Protein AF-A0A0D7A9U9-F1 (afdb_monomer)

Secondary structure (DSSP, 8-state):
-HHHHHHHHHHHHHHHHHHHHHHHHT-----TT-TT-HHHHHHHHHHHHHHHHHHHHHHHHHHHHHHHHHHHHHHHTT-SSPPPTT-HHHHHHHHHHHHHHHHHHHHHHHHHHHHHHHHHHHHHSTT--HHHHHHHHHHHHHHHHHHHHHHHHHHHHHHHSSSPPPPPPHHHHHH--SGGG-GGGGGSSS-GGGSGGGSHHHHHHHTT-

Structure (mmCIF, N/CA/C/O backbone):
data_AF-A0A0D7A9U9-F1
#
_entry.id   AF-A0A0D7A9U9-F1
#
loop_
_atom_site.group_PDB
_atom_site.id
_atom_site.type_symbol
_atom_site.label_atom_id
_atom_site.label_alt_id
_atom_site.label_comp_id
_atom_site.label_asym_id
_atom_site.label_entity_id
_atom_site.label_seq_id
_atom_site.pdbx_PDB_ins_code
_atom_site.Cartn_x
_atom_site.Cartn_y
_atom_site.Cartn_z
_atom_site.occupancy
_atom_site.B_iso_or_equiv
_atom_site.auth_seq_id
_atom_site.auth_comp_id
_atom_site.auth_asym_id
_atom_site.auth_atom_id
_atom_site.pdbx_PDB_model_num
ATOM 1 N N . MET A 1 1 ? -1.987 -11.771 -9.293 1.00 60.28 1 MET A N 1
ATOM 2 C CA . MET A 1 1 ? -1.721 -10.509 -8.564 1.00 60.28 1 MET A CA 1
ATOM 3 C C . MET A 1 1 ? -0.274 -10.100 -8.675 1.00 60.28 1 MET A C 1
ATOM 5 O O . MET A 1 1 ? -0.036 -9.037 -9.222 1.00 60.28 1 MET A O 1
ATOM 9 N N . ALA A 1 2 ? 0.661 -10.970 -8.283 1.00 79.44 2 ALA A N 1
ATOM 10 C CA . ALA A 1 2 ? 2.090 -10.691 -8.406 1.00 79.44 2 ALA A CA 1
ATOM 11 C C . ALA A 1 2 ? 2.529 -10.332 -9.841 1.00 79.44 2 ALA A C 1
ATOM 13 O O . ALA A 1 2 ? 3.372 -9.468 -10.002 1.00 79.44 2 ALA A O 1
ATOM 14 N N . TYR A 1 3 ? 1.933 -10.924 -10.888 1.00 87.75 3 TYR A N 1
ATOM 15 C CA . TYR A 1 3 ? 2.354 -10.671 -12.278 1.00 87.75 3 TYR A CA 1
ATOM 16 C C . TYR A 1 3 ? 2.207 -9.219 -12.727 1.00 87.75 3 TYR A C 1
ATOM 18 O O . TYR A 1 3 ? 3.185 -8.609 -13.136 1.00 87.75 3 TYR A O 1
ATOM 26 N N . VAL A 1 4 ? 1.023 -8.624 -12.580 1.00 88.62 4 VAL A N 1
ATOM 27 C CA . VAL A 1 4 ? 0.805 -7.221 -12.968 1.00 88.62 4 VAL A CA 1
ATOM 28 C C . VAL A 1 4 ? 1.626 -6.255 -12.114 1.00 88.62 4 VAL A C 1
ATOM 30 O O . VAL A 1 4 ? 2.112 -5.256 -12.636 1.00 88.62 4 VAL A O 1
ATOM 33 N N . GLU A 1 5 ? 1.823 -6.561 -10.829 1.00 89.75 5 GLU A N 1
ATOM 34 C CA . GLU A 1 5 ? 2.708 -5.783 -9.952 1.00 89.75 5 GLU A CA 1
ATOM 35 C C . GLU A 1 5 ? 4.162 -5.852 -10.441 1.00 89.75 5 GLU A C 1
ATOM 37 O O . GLU A 1 5 ? 4.789 -4.811 -10.606 1.00 89.75 5 GLU A O 1
ATOM 42 N N . LEU A 1 6 ? 4.667 -7.041 -10.792 1.00 90.88 6 LEU A N 1
ATOM 43 C CA . LEU A 1 6 ? 6.007 -7.198 -11.365 1.00 90.88 6 LEU A CA 1
ATOM 44 C C . LEU A 1 6 ? 6.156 -6.498 -12.722 1.00 90.88 6 LEU A C 1
ATOM 46 O O . LEU A 1 6 ? 7.212 -5.937 -12.999 1.00 90.88 6 LEU A O 1
ATOM 50 N N . LEU A 1 7 ? 5.108 -6.463 -13.551 1.00 91.69 7 LEU A N 1
ATOM 51 C CA . LEU A 1 7 ? 5.116 -5.688 -14.797 1.00 91.69 7 LEU A CA 1
ATOM 52 C C . LEU A 1 7 ? 5.189 -4.175 -14.543 1.00 91.69 7 LEU A C 1
ATOM 54 O O . LEU A 1 7 ? 5.850 -3.462 -15.297 1.00 91.69 7 LEU A O 1
ATOM 58 N N . GLN A 1 8 ? 4.523 -3.667 -13.501 1.00 90.88 8 GLN A N 1
ATOM 59 C CA . GLN A 1 8 ? 4.646 -2.264 -13.091 1.00 90.88 8 GLN A CA 1
ATOM 60 C C . GLN A 1 8 ? 6.052 -1.967 -12.560 1.00 90.88 8 GLN A C 1
ATOM 62 O O . GLN A 1 8 ? 6.676 -1.000 -12.992 1.00 90.88 8 GLN A O 1
ATOM 67 N N . GLU A 1 9 ? 6.581 -2.835 -11.696 1.00 91.88 9 GLU A N 1
ATOM 68 C CA . GLU A 1 9 ? 7.934 -2.699 -11.155 1.00 91.88 9 GLU A CA 1
ATOM 69 C C . GLU A 1 9 ? 9.007 -2.760 -12.247 1.00 91.88 9 GLU A C 1
ATOM 71 O O . GLU A 1 9 ? 9.963 -1.984 -12.208 1.00 91.88 9 GLU A O 1
ATOM 76 N N . LEU A 1 10 ? 8.840 -3.633 -13.247 1.00 93.19 10 LEU A N 1
ATOM 77 C CA . LEU A 1 10 ? 9.739 -3.714 -14.395 1.00 93.19 10 LEU A CA 1
ATOM 78 C C . LEU A 1 10 ? 9.792 -2.376 -15.138 1.00 93.19 10 LEU A C 1
ATOM 80 O O . LEU A 1 10 ? 10.882 -1.876 -15.394 1.00 93.19 10 LEU A O 1
ATOM 84 N N . ARG A 1 11 ? 8.638 -1.746 -15.400 1.00 92.50 11 ARG A N 1
ATOM 85 C CA . ARG A 1 11 ? 8.576 -0.436 -16.073 1.00 92.50 11 ARG A CA 1
ATOM 86 C C . ARG A 1 11 ? 9.227 0.677 -15.259 1.00 92.50 11 ARG A C 1
ATOM 88 O O . ARG A 1 11 ? 9.942 1.503 -15.824 1.00 92.50 11 ARG A O 1
ATOM 95 N N . ASP A 1 12 ? 9.002 0.704 -13.948 1.00 93.38 12 ASP A N 1
ATOM 96 C CA . ASP A 1 12 ? 9.619 1.698 -13.064 1.00 93.38 12 ASP A CA 1
ATOM 97 C C . ASP A 1 12 ? 11.148 1.541 -13.039 1.00 93.38 12 ASP A C 1
ATOM 99 O O . ASP A 1 12 ? 11.899 2.525 -13.064 1.00 93.38 12 ASP A O 1
ATOM 103 N N . VAL A 1 13 ? 11.632 0.295 -13.029 1.00 94.56 13 VAL A N 1
ATOM 104 C CA . VAL A 1 13 ? 13.065 -0.006 -13.071 1.00 94.56 13 VAL A CA 1
ATOM 105 C C . VAL A 1 13 ? 13.665 0.258 -14.450 1.00 94.56 13 VAL A C 1
ATOM 107 O O . VAL A 1 13 ? 14.771 0.793 -14.515 1.00 94.56 13 VAL A O 1
ATOM 110 N N . ASP A 1 14 ? 12.938 0.001 -15.535 1.00 93.75 14 ASP A N 1
ATOM 111 C CA . ASP A 1 14 ? 13.333 0.388 -16.890 1.00 93.75 14 ASP A CA 1
ATOM 112 C C . ASP A 1 14 ? 13.476 1.905 -17.015 1.00 93.75 14 ASP A C 1
ATOM 114 O O . ASP A 1 14 ? 14.484 2.395 -17.529 1.00 93.75 14 ASP A O 1
ATOM 118 N N . ALA A 1 15 ? 12.519 2.671 -16.486 1.00 94.38 15 ALA A N 1
ATOM 119 C CA . ALA A 1 15 ? 12.598 4.127 -16.455 1.00 94.38 15 ALA A CA 1
ATOM 120 C C . ALA A 1 15 ? 13.816 4.612 -15.647 1.00 94.38 15 ALA A C 1
ATOM 122 O O . ALA A 1 15 ? 14.560 5.484 -16.105 1.00 94.38 15 ALA A O 1
ATOM 123 N N . SER A 1 16 ? 14.074 4.007 -14.481 1.00 92.44 16 SER A N 1
ATOM 124 C CA . SER A 1 16 ? 15.235 4.325 -13.638 1.00 92.44 16 SER A CA 1
ATOM 125 C C . SER A 1 16 ? 16.573 3.967 -14.303 1.00 92.44 16 SER A C 1
ATOM 127 O O . SER A 1 16 ? 17.540 4.737 -14.225 1.00 92.44 16 SER A O 1
ATOM 129 N N . TYR A 1 17 ? 16.635 2.826 -14.995 1.00 94.62 17 TYR A N 1
ATOM 130 C CA . TYR A 1 17 ? 17.793 2.411 -15.781 1.00 94.62 17 TYR A CA 1
ATOM 131 C C . TYR A 1 17 ? 18.040 3.373 -16.940 1.00 94.62 17 TYR A C 1
ATOM 133 O O . TYR A 1 17 ? 19.162 3.855 -17.093 1.00 94.62 17 TYR A O 1
ATOM 141 N N . ASN A 1 18 ? 17.000 3.710 -17.708 1.00 94.44 18 ASN A N 1
ATOM 142 C CA . ASN A 1 18 ? 17.086 4.657 -18.816 1.00 94.44 18 ASN A CA 1
ATOM 143 C C . ASN A 1 18 ? 17.580 6.020 -18.324 1.00 94.44 18 ASN A C 1
ATOM 145 O O . ASN A 1 18 ? 18.532 6.554 -18.883 1.00 94.44 18 ASN A O 1
ATOM 149 N N . GLN A 1 19 ? 17.043 6.530 -17.211 1.00 94.12 19 GLN A N 1
ATOM 150 C CA . GLN A 1 19 ? 17.509 7.773 -16.593 1.00 94.12 19 GLN A CA 1
ATOM 151 C C . GLN A 1 19 ? 18.987 7.705 -16.174 1.00 94.12 19 GLN A C 1
ATOM 153 O O . GLN A 1 19 ? 19.753 8.639 -16.427 1.00 94.12 19 GLN A O 1
ATOM 158 N N . SER A 1 20 ? 19.409 6.604 -15.548 1.00 92.56 20 SER A N 1
ATOM 159 C CA . SER A 1 20 ? 20.803 6.400 -15.127 1.00 92.56 20 SER A CA 1
ATOM 160 C C . SER A 1 20 ? 21.742 6.272 -16.334 1.00 92.56 20 SER A C 1
ATOM 162 O O . SER A 1 20 ? 22.846 6.814 -16.330 1.00 92.56 20 SER A O 1
ATOM 164 N N . SER A 1 21 ? 21.280 5.616 -17.401 1.00 92.94 21 SER A N 1
ATOM 165 C CA . SER A 1 21 ? 21.990 5.475 -18.672 1.00 92.94 21 SER A CA 1
ATOM 166 C C . SER A 1 21 ? 22.145 6.823 -19.379 1.00 92.94 21 SER A C 1
ATOM 168 O O . SER A 1 21 ? 23.258 7.188 -19.750 1.00 92.94 21 SER A O 1
ATOM 170 N N . THR A 1 22 ? 21.073 7.612 -19.485 1.00 92.88 22 THR A N 1
ATOM 171 C CA . THR A 1 22 ? 21.105 8.975 -20.033 1.00 92.88 22 THR A CA 1
ATOM 172 C C . THR A 1 22 ? 22.028 9.876 -19.219 1.00 92.88 22 THR A C 1
ATOM 174 O O . THR A 1 22 ? 22.823 10.615 -19.790 1.00 92.88 22 THR A O 1
ATOM 177 N N . THR A 1 23 ? 21.980 9.781 -17.887 1.00 91.25 23 THR A N 1
ATOM 178 C CA . THR A 1 23 ? 22.875 10.544 -17.007 1.00 91.25 23 THR A CA 1
ATOM 179 C C . THR A 1 23 ? 24.333 10.202 -17.288 1.00 91.25 23 THR A C 1
ATOM 181 O O . THR A 1 23 ? 25.145 11.109 -17.403 1.00 91.25 23 THR A O 1
ATOM 184 N N . PHE A 1 24 ? 24.664 8.917 -17.437 1.00 90.31 24 PHE A N 1
ATOM 185 C CA . PHE A 1 24 ? 26.019 8.479 -17.764 1.00 90.31 24 PHE A CA 1
ATOM 186 C C . PHE A 1 24 ? 26.479 8.969 -19.147 1.00 90.31 24 PHE A C 1
ATOM 188 O O . PHE A 1 24 ? 27.571 9.519 -19.254 1.00 90.31 24 PHE A O 1
ATOM 195 N N . ILE A 1 25 ? 25.640 8.827 -20.181 1.00 88.00 25 ILE A N 1
ATOM 196 C CA . ILE A 1 25 ? 25.943 9.261 -21.559 1.00 88.00 25 ILE A CA 1
ATOM 197 C C . ILE A 1 25 ? 26.154 10.781 -21.636 1.00 88.00 25 ILE A C 1
ATOM 199 O O . ILE A 1 25 ? 27.025 11.247 -22.364 1.00 88.00 25 ILE A O 1
ATOM 203 N N . ASN A 1 26 ? 25.402 11.553 -20.849 1.00 88.81 26 ASN A N 1
ATOM 204 C CA . ASN A 1 26 ? 25.475 13.014 -20.842 1.00 88.81 26 ASN A CA 1
ATOM 205 C C . ASN A 1 26 ? 26.618 13.577 -19.976 1.00 88.81 26 ASN A C 1
ATOM 207 O O . ASN A 1 26 ? 26.784 14.798 -19.917 1.00 88.81 26 ASN A O 1
ATOM 211 N N . ILE A 1 27 ? 27.408 12.742 -19.286 1.00 84.94 27 ILE A N 1
ATOM 212 C CA . ILE A 1 27 ? 28.622 13.217 -18.607 1.00 84.94 27 ILE A CA 1
ATOM 213 C C . ILE A 1 27 ? 29.696 13.451 -19.670 1.00 84.94 27 ILE A C 1
ATOM 215 O O . ILE A 1 27 ? 30.472 12.563 -20.013 1.00 84.94 27 ILE A O 1
ATOM 219 N N . VAL A 1 28 ? 29.733 14.678 -20.188 1.00 70.81 28 VAL A N 1
ATOM 220 C CA . VAL A 1 28 ? 30.779 15.132 -21.104 1.00 70.81 28 VAL A CA 1
ATOM 221 C C . VAL A 1 28 ? 32.064 15.391 -20.301 1.00 70.81 28 VAL A C 1
ATOM 223 O O . VAL A 1 28 ? 32.022 16.120 -19.301 1.00 70.81 28 VAL A O 1
ATOM 226 N N . PRO A 1 29 ? 33.211 14.808 -20.691 1.00 66.38 29 PRO A N 1
ATOM 227 C CA . PRO A 1 29 ? 34.504 15.183 -20.135 1.00 66.38 29 PRO A CA 1
ATOM 228 C C . PRO A 1 29 ? 34.781 16.661 -20.438 1.00 66.38 29 PRO A C 1
ATOM 230 O O . PRO A 1 29 ? 34.611 17.100 -21.569 1.00 66.38 2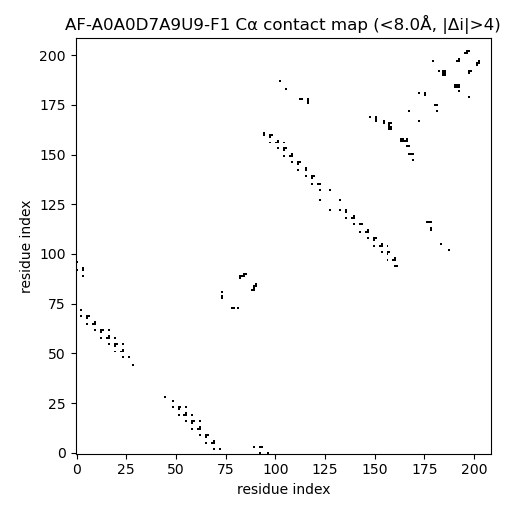9 PRO A O 1
ATOM 233 N N . VAL A 1 30 ? 35.179 17.422 -19.417 1.00 65.44 30 VAL A N 1
ATOM 234 C CA . VAL A 1 30 ? 35.472 18.866 -19.489 1.00 65.44 30 VAL A CA 1
ATOM 235 C C . VAL A 1 30 ? 36.290 19.250 -20.732 1.00 65.44 30 VAL A C 1
ATOM 237 O O . VAL A 1 30 ? 37.269 18.581 -21.060 1.00 65.44 30 VAL A O 1
ATOM 240 N N . GLU A 1 31 ? 35.916 20.368 -21.366 1.00 58.81 31 GLU A N 1
ATOM 241 C CA . GLU A 1 31 ? 36.669 21.011 -22.448 1.00 58.81 31 GLU A CA 1
ATOM 242 C C . GLU A 1 31 ? 38.126 21.279 -22.032 1.00 58.81 31 GLU A C 1
ATOM 244 O O . GLU A 1 31 ? 38.405 21.864 -20.980 1.00 58.81 31 GLU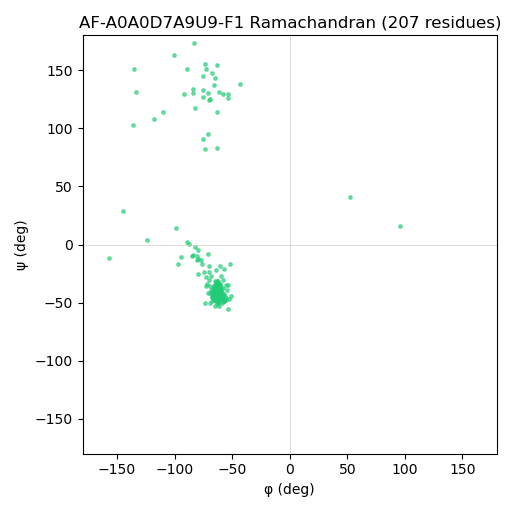 A O 1
ATOM 249 N N . PHE A 1 32 ? 39.068 20.852 -22.875 1.00 55.16 32 PHE A N 1
ATOM 250 C CA . PHE A 1 32 ? 40.504 21.103 -22.738 1.00 55.16 32 PHE A CA 1
ATOM 251 C C . PHE A 1 32 ? 40.794 22.616 -22.838 1.00 55.16 32 PHE A C 1
ATOM 253 O O . PHE A 1 32 ? 41.127 23.110 -23.909 1.00 55.16 32 PHE A O 1
ATOM 260 N N . GLY A 1 33 ? 40.644 23.378 -21.747 1.00 56.09 33 GLY A N 1
ATOM 261 C CA . GLY A 1 33 ? 40.838 24.835 -21.820 1.00 56.09 33 GLY A CA 1
ATOM 262 C C . GLY A 1 33 ? 41.177 25.603 -20.540 1.00 56.09 33 GLY A C 1
ATOM 263 O O . GLY A 1 33 ? 41.575 26.758 -20.651 1.00 56.09 33 GLY A O 1
ATOM 264 N N . SER A 1 34 ? 41.073 25.029 -19.333 1.00 56.22 34 SER A N 1
ATOM 265 C CA . SER A 1 34 ? 41.288 25.800 -18.089 1.00 56.22 34 SER A CA 1
ATOM 266 C C . SER A 1 34 ? 42.579 25.407 -17.364 1.00 56.22 34 SER A C 1
ATOM 268 O O . SER A 1 34 ? 42.730 24.286 -16.876 1.00 56.22 34 SER A O 1
ATOM 270 N N . THR A 1 35 ? 43.530 26.338 -17.303 1.00 58.12 35 THR A N 1
ATOM 271 C CA . THR A 1 35 ? 44.954 26.082 -17.037 1.00 58.12 35 THR A CA 1
ATOM 272 C C . THR A 1 35 ? 45.389 26.044 -15.568 1.00 58.12 35 THR A C 1
ATOM 274 O O . THR A 1 35 ? 46.554 25.752 -15.332 1.00 58.12 35 THR A O 1
ATOM 277 N N . ASN A 1 36 ? 44.518 26.232 -14.565 1.00 58.00 36 ASN A N 1
ATOM 278 C CA . ASN A 1 36 ? 44.985 26.382 -13.167 1.00 58.00 36 ASN A CA 1
ATOM 279 C C . ASN A 1 36 ? 44.398 25.410 -12.116 1.00 58.00 36 ASN A C 1
ATOM 281 O O . ASN A 1 36 ? 44.753 25.506 -10.944 1.00 58.00 36 ASN A O 1
ATOM 285 N N . SER A 1 37 ? 43.566 24.427 -12.493 1.00 60.44 37 SER A N 1
ATOM 286 C CA . SER A 1 37 ? 42.973 23.453 -11.541 1.00 60.44 37 SER A CA 1
ATOM 287 C C . SER A 1 37 ? 42.798 22.029 -12.098 1.00 60.44 37 SER A C 1
ATOM 289 O O . SER A 1 37 ? 41.908 21.288 -11.681 1.00 60.44 37 SER A O 1
ATOM 291 N N . GLY A 1 38 ? 43.649 21.616 -13.043 1.00 65.19 38 GLY A N 1
ATOM 292 C CA . GLY A 1 38 ? 43.449 20.392 -13.833 1.00 65.19 38 GLY A CA 1
ATOM 293 C C . GLY A 1 38 ? 43.394 19.079 -13.038 1.00 65.19 38 GLY A C 1
ATOM 294 O O . GLY A 1 38 ? 42.572 18.223 -13.348 1.00 65.19 38 GLY A O 1
ATOM 295 N N . ARG A 1 39 ? 44.207 18.909 -11.982 1.00 69.75 39 ARG A N 1
ATOM 296 C CA . ARG A 1 39 ? 44.297 17.626 -11.249 1.00 69.75 39 ARG A CA 1
ATOM 297 C C . ARG A 1 39 ? 43.080 17.347 -10.361 1.00 69.75 39 ARG A C 1
ATOM 299 O O . ARG A 1 39 ? 42.471 16.293 -10.481 1.00 69.75 39 ARG A O 1
ATOM 306 N N . GLN A 1 40 ? 42.674 18.310 -9.529 1.00 74.31 40 GLN A N 1
ATOM 307 C CA . GLN A 1 40 ? 41.481 18.174 -8.677 1.00 74.31 40 GLN A CA 1
ATOM 308 C C . GLN A 1 40 ? 40.195 18.071 -9.513 1.00 74.31 40 GLN A C 1
ATOM 310 O O . GLN A 1 40 ? 39.288 17.311 -9.182 1.00 74.31 40 GLN A O 1
ATOM 315 N N . GLN A 1 41 ? 40.121 18.804 -10.627 1.00 72.75 41 GLN A N 1
ATOM 316 C CA . GLN A 1 41 ? 38.989 18.748 -11.549 1.00 72.75 41 GLN A CA 1
ATOM 317 C C . GLN A 1 41 ? 38.914 17.401 -12.285 1.00 72.75 41 GLN A C 1
ATOM 319 O O . GLN A 1 41 ? 37.826 16.845 -12.430 1.00 72.75 41 GLN A O 1
ATOM 324 N N . TYR A 1 42 ? 40.056 16.833 -12.679 1.00 77.38 42 TYR A N 1
ATOM 325 C CA . TYR A 1 42 ? 40.139 15.490 -13.253 1.00 77.38 42 TYR A CA 1
ATOM 326 C C . TYR A 1 42 ? 39.722 14.399 -12.254 1.00 77.38 42 TYR A C 1
ATOM 328 O O . TYR A 1 42 ? 38.881 13.561 -12.583 1.00 77.38 42 TYR A O 1
ATOM 336 N N . ASP A 1 43 ? 40.227 14.436 -11.018 1.00 81.00 43 ASP A N 1
ATOM 337 C CA . ASP A 1 43 ? 39.870 13.467 -9.970 1.00 81.00 43 ASP A CA 1
ATOM 338 C C . ASP A 1 43 ? 38.365 13.520 -9.639 1.00 81.00 43 ASP A C 1
ATOM 340 O O . ASP A 1 43 ? 37.698 12.490 -9.498 1.00 81.00 43 ASP A O 1
ATOM 344 N N . ASN A 1 44 ? 37.782 14.721 -9.615 1.00 82.12 44 ASN A N 1
ATOM 345 C CA . ASN A 1 44 ? 36.341 14.898 -9.436 1.00 82.12 44 ASN A CA 1
ATOM 346 C C . ASN A 1 44 ? 35.530 14.354 -10.626 1.00 82.12 44 ASN A C 1
ATOM 348 O O . ASN A 1 44 ? 34.506 13.698 -10.423 1.00 82.12 44 ASN A O 1
ATOM 352 N N . ASN A 1 45 ? 35.988 14.566 -11.863 1.00 83.06 45 ASN A N 1
ATOM 353 C CA . ASN A 1 45 ? 35.320 14.071 -13.071 1.00 83.06 45 ASN A CA 1
ATOM 354 C C . ASN A 1 45 ? 35.400 12.543 -13.206 1.00 83.06 45 ASN A C 1
ATOM 356 O O . ASN A 1 45 ? 34.406 11.894 -13.542 1.00 83.06 45 ASN A O 1
ATOM 360 N N . THR A 1 46 ? 36.553 11.946 -12.903 1.00 84.12 46 THR A N 1
ATOM 361 C CA . THR A 1 46 ? 36.734 10.484 -12.895 1.00 84.12 46 THR A CA 1
ATOM 362 C C . THR A 1 46 ? 35.916 9.822 -11.785 1.00 84.12 46 THR A C 1
ATOM 364 O O . THR A 1 46 ? 35.282 8.791 -12.003 1.00 84.12 46 THR A O 1
ATOM 367 N N . SER A 1 47 ? 35.839 10.443 -10.604 1.00 86.81 47 SER A N 1
ATOM 368 C CA . SER A 1 47 ? 34.950 9.999 -9.526 1.00 86.81 47 SER A CA 1
ATOM 369 C C . SER A 1 47 ? 33.473 10.084 -9.934 1.00 86.81 47 SER A C 1
ATOM 371 O O . SER A 1 47 ? 32.712 9.138 -9.721 1.00 86.81 47 SER A O 1
ATOM 373 N N . ARG A 1 48 ? 33.057 11.185 -10.577 1.00 86.44 48 ARG A N 1
ATOM 374 C CA . ARG A 1 48 ? 31.679 11.398 -11.052 1.00 86.44 48 ARG A CA 1
ATOM 375 C C . ARG A 1 48 ? 31.264 10.385 -12.121 1.00 86.44 48 ARG A C 1
ATOM 377 O O . ARG A 1 48 ? 30.186 9.805 -12.007 1.00 86.44 48 ARG A O 1
ATOM 384 N N . THR A 1 49 ? 32.111 10.150 -13.123 1.00 88.50 49 THR A N 1
ATOM 385 C CA . THR A 1 49 ? 31.870 9.150 -14.181 1.00 88.50 49 THR A CA 1
ATOM 386 C C . THR A 1 49 ? 31.787 7.740 -13.604 1.00 88.50 49 THR A C 1
ATOM 388 O O . THR A 1 49 ? 30.819 7.038 -13.884 1.00 88.50 49 THR A O 1
ATOM 391 N N . ARG A 1 50 ? 32.713 7.357 -12.712 1.00 89.88 50 ARG A N 1
ATOM 392 C CA . ARG A 1 50 ? 32.690 6.045 -12.044 1.00 89.88 50 ARG A CA 1
ATOM 393 C C . ARG A 1 50 ? 31.420 5.838 -11.215 1.00 89.88 50 ARG A C 1
ATOM 395 O O . ARG A 1 50 ? 30.824 4.770 -11.275 1.00 89.88 50 ARG A O 1
ATOM 402 N N . LYS A 1 51 ? 30.972 6.849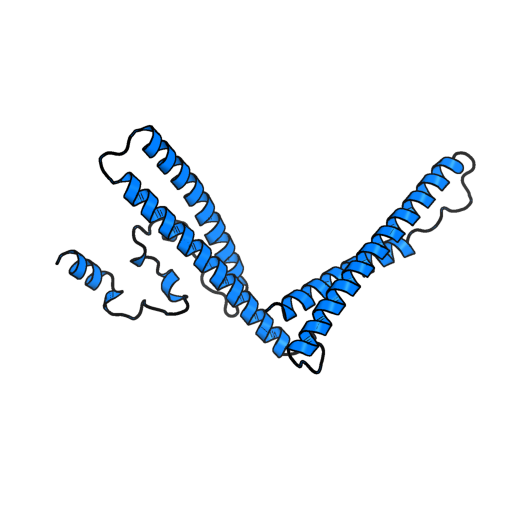 -10.461 1.00 91.81 51 LYS A N 1
ATOM 403 C CA . LYS A 1 51 ? 29.714 6.770 -9.694 1.00 91.81 51 LYS A CA 1
ATOM 404 C C . LYS A 1 51 ? 28.502 6.570 -10.604 1.00 91.81 51 LYS A C 1
ATOM 406 O O . LYS A 1 51 ? 27.673 5.713 -10.311 1.00 91.81 51 LYS A O 1
ATOM 411 N N . ALA A 1 52 ? 28.417 7.325 -11.699 1.00 90.00 52 ALA A N 1
ATOM 412 C CA . ALA A 1 52 ? 27.334 7.187 -12.670 1.00 90.00 52 ALA A CA 1
ATOM 413 C C . ALA A 1 52 ? 27.358 5.818 -13.373 1.00 90.00 52 ALA A C 1
ATOM 415 O O . ALA A 1 52 ? 26.307 5.213 -13.577 1.00 90.00 52 ALA A O 1
ATOM 416 N N . GLU A 1 53 ? 28.547 5.292 -13.676 1.00 91.69 53 GLU A N 1
ATOM 417 C CA . GLU A 1 53 ? 28.718 3.944 -14.221 1.00 91.69 53 GLU A CA 1
ATOM 418 C C . GLU A 1 53 ? 28.229 2.875 -13.235 1.00 91.69 53 GLU A C 1
ATOM 420 O O . GLU A 1 53 ? 27.430 2.015 -13.606 1.00 91.69 53 GLU A O 1
ATOM 425 N N . THR A 1 54 ? 28.649 2.946 -11.967 1.00 94.00 54 THR A N 1
ATOM 426 C CA . THR A 1 54 ? 28.196 2.013 -10.926 1.00 94.00 54 THR A CA 1
ATOM 427 C C . THR A 1 54 ? 26.684 2.093 -10.735 1.00 94.00 54 THR A C 1
ATOM 429 O O . THR A 1 54 ? 26.025 1.059 -10.671 1.00 94.00 54 THR A O 1
ATOM 432 N N . GLN A 1 55 ? 26.108 3.298 -10.701 1.00 92.38 55 GLN A N 1
ATOM 433 C CA . GLN A 1 55 ? 24.661 3.482 -10.580 1.00 92.38 55 GLN A CA 1
ATOM 434 C C . GLN A 1 55 ? 23.905 2.848 -11.756 1.00 92.38 55 GLN A C 1
ATOM 436 O O . GLN A 1 55 ? 22.911 2.156 -11.543 1.00 92.38 55 GLN A O 1
ATOM 441 N N . ARG A 1 56 ? 24.401 3.021 -12.988 1.00 92.50 56 ARG A N 1
ATOM 442 C CA . ARG A 1 56 ? 23.841 2.374 -14.181 1.00 92.50 56 ARG A CA 1
ATOM 443 C C . ARG A 1 56 ? 23.929 0.847 -14.098 1.00 92.50 56 ARG A C 1
ATOM 445 O O . ARG A 1 56 ? 22.955 0.182 -14.444 1.00 92.50 56 ARG A O 1
ATOM 452 N N . LYS A 1 57 ? 25.058 0.293 -13.636 1.00 93.62 57 LYS A N 1
ATOM 453 C CA . LYS A 1 57 ? 25.236 -1.161 -13.455 1.00 93.62 57 LYS A CA 1
ATOM 454 C C . LYS A 1 57 ? 24.247 -1.724 -12.439 1.00 93.62 57 LYS A C 1
ATOM 456 O O . LYS A 1 57 ? 23.516 -2.646 -12.773 1.00 93.62 57 LYS A O 1
ATOM 461 N N . VAL A 1 58 ? 24.140 -1.104 -11.264 1.00 94.75 58 VAL A N 1
ATOM 462 C CA . VAL A 1 58 ? 23.187 -1.514 -10.217 1.00 94.75 58 VAL A CA 1
ATOM 463 C C . VAL A 1 58 ? 21.741 -1.449 -10.722 1.00 94.75 58 VAL A C 1
ATOM 465 O O . VAL A 1 58 ? 20.956 -2.364 -10.475 1.00 94.75 58 VAL A O 1
ATOM 468 N N . ALA A 1 59 ? 21.377 -0.394 -11.457 1.00 92.50 59 ALA A N 1
ATOM 469 C CA . ALA A 1 59 ? 20.049 -0.285 -12.059 1.00 92.50 59 ALA A CA 1
ATOM 470 C C . ALA A 1 59 ? 19.794 -1.386 -13.108 1.00 92.50 59 ALA A C 1
ATOM 472 O O . ALA A 1 59 ? 18.702 -1.948 -13.143 1.00 92.50 59 ALA A O 1
ATOM 473 N N . GLY A 1 60 ? 20.800 -1.727 -13.921 1.00 94.00 60 GLY A N 1
ATOM 474 C CA . GLY A 1 60 ? 20.721 -2.808 -14.909 1.00 94.00 60 GLY A CA 1
ATOM 475 C C . GLY A 1 60 ? 20.574 -4.186 -14.263 1.00 94.00 60 GLY A C 1
ATOM 476 O O . GLY A 1 60 ? 19.671 -4.934 -14.618 1.00 94.00 60 GLY A O 1
ATOM 477 N N . GLU A 1 61 ? 21.379 -4.488 -13.243 1.00 95.75 61 GLU A N 1
ATOM 478 C CA . GLU A 1 61 ? 21.276 -5.741 -12.481 1.00 95.75 61 GLU A CA 1
ATOM 479 C C . GLU A 1 61 ? 19.900 -5.895 -11.822 1.00 95.75 61 GLU A C 1
ATOM 481 O O . GLU A 1 61 ? 19.318 -6.983 -11.823 1.00 95.75 61 GLU A O 1
ATOM 486 N N . ARG A 1 62 ? 19.345 -4.797 -11.290 1.00 93.75 62 ARG A N 1
ATOM 487 C CA . ARG A 1 62 ? 17.988 -4.781 -10.736 1.00 93.75 62 ARG A CA 1
ATOM 488 C C . ARG A 1 62 ? 16.939 -5.076 -11.808 1.00 93.75 62 ARG A C 1
ATOM 490 O O . ARG A 1 62 ? 16.039 -5.870 -11.547 1.00 93.75 62 ARG A O 1
ATOM 497 N N . ARG A 1 63 ? 17.060 -4.471 -12.993 1.00 94.69 63 ARG A N 1
ATOM 498 C CA . ARG A 1 63 ? 16.165 -4.733 -14.128 1.00 94.69 63 ARG A CA 1
ATOM 499 C C . ARG A 1 63 ? 16.199 -6.204 -14.522 1.00 94.69 63 ARG A C 1
ATOM 501 O O . ARG A 1 63 ? 15.157 -6.842 -14.595 1.00 94.69 63 ARG A O 1
ATOM 508 N N . ASP A 1 64 ? 17.393 -6.754 -14.715 1.00 95.00 64 ASP A N 1
ATOM 509 C CA . ASP A 1 64 ? 17.573 -8.132 -15.176 1.00 95.00 64 ASP A CA 1
ATOM 510 C C . ASP A 1 64 ? 17.130 -9.157 -14.116 1.00 95.00 64 ASP A C 1
ATOM 512 O O . ASP A 1 64 ? 16.725 -10.274 -14.439 1.00 95.00 64 ASP A O 1
ATOM 516 N N . ARG A 1 65 ? 17.177 -8.797 -12.827 1.00 95.44 65 ARG A N 1
ATOM 517 C CA . ARG A 1 65 ? 16.545 -9.585 -11.763 1.00 95.44 65 ARG A CA 1
ATOM 518 C C . ARG A 1 65 ? 15.023 -9.616 -11.916 1.00 95.44 65 ARG A C 1
ATOM 520 O O . ARG A 1 65 ? 14.464 -10.704 -11.947 1.00 95.44 65 ARG A O 1
ATOM 527 N N . ILE A 1 66 ? 14.375 -8.457 -12.033 1.00 94.19 66 ILE A N 1
ATOM 528 C CA . ILE A 1 66 ? 12.909 -8.383 -12.141 1.00 94.19 66 ILE A CA 1
ATOM 529 C C . ILE A 1 66 ? 12.430 -9.051 -13.431 1.00 94.19 66 ILE A C 1
ATOM 531 O O . ILE A 1 66 ? 11.471 -9.810 -13.400 1.00 94.19 66 ILE A O 1
ATOM 535 N N . LEU A 1 67 ? 13.130 -8.851 -14.551 1.00 93.88 67 LEU A N 1
ATOM 536 C CA . LEU A 1 67 ? 12.813 -9.509 -15.820 1.00 93.88 67 LEU A CA 1
ATOM 537 C C . LEU A 1 67 ? 12.820 -11.035 -15.673 1.00 93.88 67 LEU A C 1
ATOM 539 O O . LEU A 1 67 ? 11.907 -11.697 -16.156 1.00 93.88 67 LEU A O 1
ATOM 543 N N . ARG A 1 68 ? 13.805 -11.603 -14.964 1.00 94.88 68 ARG A N 1
ATOM 544 C CA . ARG A 1 68 ? 13.831 -13.047 -14.685 1.00 94.88 68 ARG A CA 1
ATOM 545 C C . ARG A 1 68 ? 12.621 -13.501 -13.871 1.00 94.88 68 ARG A C 1
ATOM 547 O O . ARG A 1 68 ? 12.019 -14.503 -14.233 1.00 94.88 68 ARG A O 1
ATOM 554 N N . GLU A 1 69 ? 12.253 -12.759 -12.828 1.00 94.25 69 GLU A N 1
ATOM 555 C CA . GLU A 1 69 ? 11.073 -13.061 -12.002 1.00 94.25 69 GLU A CA 1
ATOM 556 C C . GLU A 1 69 ? 9.767 -12.978 -12.828 1.00 94.25 69 GLU A C 1
ATOM 558 O O . GLU A 1 69 ? 8.878 -13.817 -12.680 1.00 94.25 69 GLU A O 1
ATOM 563 N N . VAL A 1 70 ? 9.665 -12.019 -13.758 1.00 94.00 70 VAL A N 1
ATOM 564 C CA . VAL A 1 70 ? 8.541 -11.895 -14.705 1.00 94.00 70 VAL A CA 1
ATOM 565 C C . VAL A 1 70 ? 8.466 -13.114 -15.627 1.00 94.00 70 VAL A C 1
ATOM 567 O O . VAL A 1 70 ? 7.412 -13.741 -15.705 1.00 94.00 70 VAL A O 1
ATOM 570 N N . VAL A 1 71 ? 9.576 -13.489 -16.272 1.00 93.12 71 VAL A N 1
ATOM 571 C CA . VAL A 1 71 ? 9.638 -14.644 -17.189 1.00 93.12 71 VAL A CA 1
ATOM 572 C C . VAL A 1 71 ? 9.322 -15.953 -16.461 1.00 93.12 71 VAL A C 1
ATOM 574 O O . VAL A 1 71 ? 8.582 -16.785 -16.979 1.00 93.12 71 VAL A O 1
ATOM 577 N N . GLU A 1 72 ? 9.839 -16.140 -15.246 1.00 93.88 72 GLU A N 1
ATOM 578 C CA . GLU A 1 72 ? 9.541 -17.320 -14.427 1.00 93.88 72 GLU A CA 1
ATOM 579 C C . GLU A 1 72 ? 8.036 -17.446 -14.152 1.00 93.88 72 GLU A C 1
ATOM 581 O O . GLU A 1 72 ? 7.462 -18.532 -14.277 1.00 93.88 72 GLU A O 1
ATOM 586 N N . MET A 1 73 ? 7.366 -16.333 -13.845 1.00 91.69 73 MET A N 1
ATOM 587 C CA . MET A 1 73 ? 5.920 -16.347 -13.650 1.00 91.69 73 MET A CA 1
ATOM 588 C C . MET A 1 73 ? 5.126 -16.526 -14.944 1.00 91.69 73 MET A C 1
ATOM 590 O O . MET A 1 73 ? 4.089 -17.184 -14.901 1.00 91.69 73 MET A O 1
ATOM 594 N N . GLU A 1 7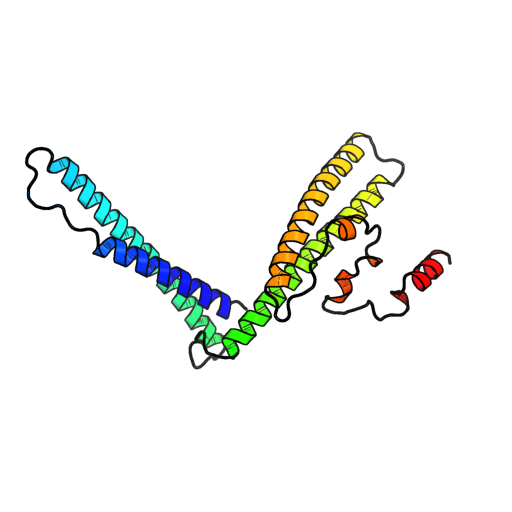4 ? 5.588 -15.998 -16.079 1.00 93.31 74 GLU A N 1
ATOM 595 C CA . GLU A 1 74 ? 4.962 -16.250 -17.387 1.00 93.31 74 GLU A CA 1
ATOM 596 C C . GLU A 1 74 ? 4.976 -17.741 -17.723 1.00 93.31 74 GLU A C 1
ATOM 598 O O . GLU A 1 74 ? 3.951 -18.289 -18.131 1.00 93.31 74 GLU A O 1
ATOM 603 N N . VAL A 1 75 ? 6.099 -18.418 -17.462 1.00 93.88 75 VAL A N 1
ATOM 604 C CA . VAL A 1 75 ? 6.215 -19.874 -17.611 1.00 93.88 75 VAL A CA 1
ATOM 605 C C . VAL A 1 75 ? 5.276 -20.596 -16.646 1.00 93.88 75 VAL A C 1
ATOM 607 O O . VAL A 1 75 ? 4.553 -21.499 -17.060 1.00 93.88 75 VAL A O 1
ATOM 610 N N . HIS A 1 76 ? 5.239 -20.193 -15.372 1.00 93.25 76 HIS A N 1
ATOM 611 C CA . HIS A 1 76 ? 4.387 -20.834 -14.367 1.00 93.25 76 HIS A CA 1
ATOM 612 C C . HIS A 1 76 ? 2.885 -20.682 -14.659 1.00 93.25 76 HIS A C 1
ATOM 614 O O . HIS A 1 76 ? 2.108 -21.603 -14.414 1.00 93.25 76 HIS A O 1
ATOM 620 N N . MET A 1 77 ? 2.472 -19.525 -15.179 1.00 89.19 77 MET A N 1
ATOM 621 C CA . MET A 1 77 ? 1.080 -19.228 -15.531 1.00 89.19 77 MET A CA 1
ATOM 622 C C . MET A 1 77 ? 0.728 -19.623 -16.974 1.00 89.19 77 MET A C 1
ATOM 624 O O . MET A 1 77 ? -0.406 -19.400 -17.394 1.00 89.19 77 MET A O 1
ATOM 628 N N . CYS A 1 78 ? 1.670 -20.214 -17.720 1.00 91.31 78 CYS A N 1
ATOM 629 C CA . CYS A 1 78 ? 1.526 -20.590 -19.128 1.00 91.31 78 CYS A CA 1
ATOM 630 C C . CYS A 1 78 ? 1.050 -19.428 -20.020 1.00 91.31 78 CYS A C 1
ATOM 632 O O . CYS A 1 78 ? 0.207 -19.617 -20.899 1.00 91.31 78 CYS A O 1
ATOM 634 N N . ILE A 1 79 ? 1.573 -18.222 -19.789 1.00 89.44 79 ILE A N 1
ATOM 635 C CA . ILE A 1 79 ? 1.216 -17.028 -20.558 1.00 89.44 79 ILE A CA 1
ATOM 636 C C . ILE A 1 79 ? 2.042 -17.023 -21.856 1.00 89.44 79 ILE A C 1
ATOM 638 O O . ILE A 1 79 ? 3.268 -16.957 -21.794 1.00 89.44 79 ILE A O 1
ATOM 642 N N . PRO A 1 80 ? 1.410 -17.084 -23.043 1.00 86.44 80 PRO A N 1
ATOM 643 C CA . PRO A 1 80 ? 2.137 -17.207 -24.307 1.00 86.44 80 PRO A CA 1
ATOM 644 C C . PRO A 1 80 ? 2.725 -15.879 -24.806 1.00 86.44 80 PRO A C 1
ATOM 646 O O . PRO A 1 80 ? 3.684 -15.882 -25.575 1.00 86.44 80 PRO A O 1
ATOM 649 N N . LYS A 1 81 ? 2.141 -14.742 -24.409 1.00 88.44 81 LYS A N 1
ATOM 650 C CA . LYS A 1 81 ? 2.534 -13.396 -24.843 1.00 88.44 81 LYS A CA 1
ATOM 651 C C . LYS A 1 81 ? 2.629 -12.475 -23.631 1.00 88.44 81 LYS A C 1
ATOM 653 O O . LYS A 1 81 ? 1.679 -12.379 -22.862 1.00 88.44 81 LYS A O 1
ATOM 658 N N . HIS A 1 82 ? 3.736 -11.745 -23.532 1.00 88.50 82 HIS A N 1
ATOM 659 C CA . HIS A 1 82 ? 3.930 -10.696 -22.535 1.00 88.50 82 HIS A CA 1
ATOM 660 C C . HIS A 1 82 ? 2.793 -9.664 -22.570 1.00 88.50 82 HIS A C 1
ATOM 662 O O . HIS A 1 82 ? 2.501 -9.088 -23.626 1.00 88.50 82 HIS A O 1
ATOM 668 N N . TRP A 1 83 ? 2.160 -9.424 -21.420 1.00 91.88 83 TRP A N 1
ATOM 669 C CA . TRP A 1 83 ? 1.031 -8.500 -21.328 1.00 91.88 83 TRP A CA 1
ATOM 670 C C . TRP A 1 83 ? 1.467 -7.048 -21.523 1.00 91.88 83 TRP A C 1
ATOM 672 O O . TRP A 1 83 ? 2.307 -6.508 -20.801 1.00 91.88 83 TRP A O 1
ATOM 682 N N . THR A 1 84 ? 0.831 -6.390 -22.484 1.00 87.94 84 THR A N 1
ATOM 683 C CA . THR A 1 84 ? 1.007 -4.967 -22.783 1.00 87.94 84 THR A CA 1
ATOM 684 C C . THR A 1 84 ? -0.145 -4.157 -22.180 1.00 87.94 84 THR A C 1
ATOM 686 O O . THR A 1 84 ? -1.182 -4.705 -21.819 1.00 87.94 84 THR A O 1
ATOM 689 N N . ILE A 1 85 ? 0.017 -2.836 -22.052 1.00 86.56 85 ILE A N 1
ATOM 690 C CA . ILE A 1 85 ? -1.002 -1.938 -21.470 1.00 86.56 85 ILE A CA 1
ATOM 691 C C . ILE A 1 85 ? -2.338 -2.011 -22.229 1.00 86.56 85 ILE A C 1
ATOM 693 O O . ILE A 1 85 ? -3.391 -1.861 -21.613 1.00 86.56 85 ILE A O 1
ATOM 697 N N . ASP A 1 86 ? -2.282 -2.278 -23.533 1.00 89.75 86 ASP A N 1
ATOM 698 C CA . ASP A 1 86 ? -3.450 -2.346 -24.416 1.00 89.75 86 ASP A CA 1
ATOM 699 C C . ASP A 1 86 ? -4.211 -3.681 -24.320 1.00 89.75 86 ASP A C 1
ATOM 701 O O . ASP A 1 86 ? -5.329 -3.799 -24.828 1.00 89.75 86 ASP A O 1
ATOM 705 N N . ASP A 1 87 ? -3.621 -4.700 -23.685 1.00 91.88 87 ASP A N 1
ATOM 706 C CA . ASP A 1 87 ? -4.246 -6.013 -23.562 1.00 91.88 87 ASP A CA 1
ATOM 707 C C . ASP A 1 87 ? -5.361 -5.968 -22.496 1.00 91.88 87 ASP A C 1
ATOM 709 O O . ASP A 1 87 ? -5.173 -5.492 -21.373 1.00 91.88 87 ASP A O 1
ATOM 713 N N . LYS A 1 88 ? -6.538 -6.518 -22.825 1.00 89.75 88 LYS A N 1
ATOM 714 C CA . LYS A 1 88 ? -7.708 -6.526 -21.922 1.00 89.75 88 LYS A CA 1
ATOM 715 C C . LYS A 1 88 ? -7.429 -7.241 -20.598 1.00 89.75 88 LYS A C 1
ATOM 717 O O . LYS A 1 88 ? -7.857 -6.790 -19.540 1.00 89.75 88 LYS A O 1
ATOM 722 N N . GLU A 1 89 ? -6.660 -8.326 -20.655 1.00 89.62 89 GLU A N 1
ATOM 723 C CA . GLU A 1 89 ? -6.275 -9.120 -19.483 1.00 89.62 89 GLU A CA 1
ATOM 724 C C . GLU A 1 89 ? -5.489 -8.279 -18.468 1.00 89.62 89 GLU A C 1
ATOM 726 O O . GLU A 1 89 ? -5.717 -8.373 -17.260 1.00 89.62 89 GLU A O 1
ATOM 731 N N . TYR A 1 90 ? -4.624 -7.385 -18.959 1.00 89.94 90 TYR A N 1
ATOM 732 C CA . TYR A 1 90 ? -3.878 -6.452 -18.125 1.00 89.94 90 TYR A CA 1
ATOM 733 C C . TYR A 1 90 ? -4.809 -5.428 -17.464 1.00 89.94 90 TYR A C 1
ATOM 735 O O . TYR A 1 90 ? -4.703 -5.185 -16.258 1.00 89.94 90 TYR A O 1
ATOM 743 N N . THR A 1 91 ? -5.754 -4.851 -18.216 1.00 89.94 91 THR A N 1
ATOM 744 C CA . THR A 1 91 ? -6.712 -3.883 -17.659 1.00 89.94 91 THR A CA 1
ATOM 745 C C . THR A 1 91 ? -7.649 -4.510 -16.628 1.00 89.94 91 THR A C 1
ATOM 747 O O . THR A 1 91 ? -7.882 -3.910 -15.577 1.00 89.94 91 THR A O 1
ATOM 750 N N . ASP A 1 92 ? -8.125 -5.731 -16.868 1.00 90.56 92 ASP A N 1
ATOM 751 C CA . ASP A 1 92 ? -9.009 -6.451 -15.946 1.00 90.56 92 ASP A CA 1
ATOM 752 C C . ASP A 1 92 ? -8.266 -6.818 -14.656 1.00 90.56 92 ASP A C 1
ATOM 754 O O . ASP A 1 92 ? -8.767 -6.623 -13.544 1.00 90.56 92 ASP A O 1
ATOM 758 N N . ALA A 1 93 ? -7.020 -7.276 -14.783 1.00 90.50 93 ALA A N 1
ATOM 759 C CA . ALA A 1 93 ? -6.177 -7.574 -13.637 1.00 90.50 93 ALA A CA 1
ATOM 760 C C . ALA A 1 93 ? -5.836 -6.316 -12.814 1.00 90.50 93 ALA A C 1
ATOM 762 O O . ALA A 1 93 ? -5.784 -6.394 -11.583 1.00 90.50 93 ALA A O 1
ATOM 763 N N . LEU A 1 94 ? -5.666 -5.150 -13.451 1.00 89.94 94 LEU A N 1
ATOM 764 C CA . LEU A 1 94 ? -5.524 -3.873 -12.744 1.00 89.94 94 LEU A CA 1
ATOM 765 C C . LEU A 1 94 ? -6.786 -3.490 -11.969 1.00 89.94 94 LEU A C 1
ATOM 767 O O . LEU A 1 94 ? -6.686 -3.094 -10.806 1.00 89.94 94 LEU A O 1
ATOM 771 N N . GLN A 1 95 ? -7.967 -3.627 -12.574 1.00 89.62 95 GLN A N 1
ATOM 772 C CA . GLN A 1 95 ? -9.231 -3.363 -11.879 1.00 89.62 95 GLN A CA 1
ATOM 773 C C . GLN A 1 95 ? -9.381 -4.274 -10.658 1.00 89.62 95 GLN A C 1
ATOM 775 O O . GLN A 1 95 ? -9.665 -3.808 -9.551 1.00 89.62 95 GLN A O 1
ATOM 780 N N . TYR A 1 96 ? -9.091 -5.563 -10.829 1.00 89.69 96 TYR A N 1
ATOM 781 C CA . TYR A 1 96 ? -9.105 -6.533 -9.741 1.00 89.69 96 TYR A CA 1
ATOM 782 C C . TYR A 1 96 ? -8.087 -6.195 -8.635 1.00 89.69 96 TYR A C 1
ATOM 784 O O . TYR A 1 96 ? -8.346 -6.406 -7.445 1.00 89.69 96 TYR A O 1
ATOM 792 N N . LEU A 1 97 ? -6.941 -5.614 -8.994 1.00 89.81 97 LEU A N 1
ATOM 793 C CA . LEU A 1 97 ? -5.938 -5.148 -8.044 1.00 89.81 97 LEU A CA 1
ATOM 794 C C . LEU A 1 97 ? -6.414 -3.959 -7.215 1.00 89.81 97 LEU A C 1
ATOM 796 O O . LEU A 1 97 ? -6.273 -3.982 -5.987 1.00 89.81 97 LEU A O 1
ATOM 800 N N . GLU A 1 98 ? -7.034 -2.964 -7.841 1.00 90.06 98 GLU A N 1
ATOM 801 C CA . GLU A 1 98 ? -7.633 -1.840 -7.119 1.00 90.06 98 GLU A CA 1
ATOM 802 C C . GLU A 1 98 ? -8.788 -2.303 -6.212 1.00 90.06 98 GLU A C 1
ATOM 804 O O . GLU A 1 98 ? -8.885 -1.866 -5.060 1.00 90.06 98 GLU A O 1
ATOM 809 N N . GLU A 1 99 ? -9.595 -3.277 -6.646 1.00 89.00 99 GLU A N 1
ATOM 810 C CA . GLU A 1 99 ? -10.591 -3.921 -5.782 1.00 89.00 99 GLU A CA 1
ATOM 811 C C . GLU A 1 99 ? -9.964 -4.607 -4.568 1.00 89.00 99 GLU A C 1
ATOM 813 O O . GLU A 1 99 ? -10.458 -4.471 -3.443 1.00 89.00 99 GLU A O 1
ATOM 818 N N . CYS A 1 100 ? -8.870 -5.342 -4.763 1.00 88.50 100 CYS A N 1
ATOM 819 C CA . CYS A 1 100 ? -8.176 -6.016 -3.673 1.00 88.50 100 CYS A CA 1
ATOM 820 C C . CYS A 1 100 ? -7.559 -5.016 -2.690 1.00 88.50 100 CYS A C 1
ATOM 822 O O . CYS A 1 100 ? -7.672 -5.212 -1.475 1.00 88.50 100 CYS A O 1
ATOM 824 N N . LYS A 1 101 ? -6.963 -3.921 -3.184 1.00 90.44 101 LYS A N 1
ATOM 825 C CA . LYS A 1 101 ? -6.479 -2.809 -2.349 1.00 90.44 101 LYS A CA 1
ATOM 826 C C . LYS A 1 101 ? -7.615 -2.219 -1.523 1.00 90.44 101 LYS A C 1
ATOM 828 O O . LYS A 1 101 ? -7.477 -2.100 -0.305 1.00 90.44 101 LYS A O 1
ATOM 833 N N . TYR A 1 102 ? -8.756 -1.930 -2.149 1.00 89.44 102 TYR A N 1
ATOM 834 C CA . TYR A 1 102 ? -9.940 -1.441 -1.447 1.00 89.44 102 TYR A CA 1
ATOM 835 C C . TYR A 1 102 ? -10.395 -2.410 -0.346 1.00 89.44 102 TYR A C 1
ATOM 837 O O . TYR A 1 102 ? -10.587 -1.989 0.797 1.00 89.44 102 TYR A O 1
ATOM 845 N N . ARG A 1 103 ? -10.509 -3.711 -0.651 1.00 86.44 103 ARG A N 1
ATOM 846 C CA . ARG A 1 103 ? -10.899 -4.745 0.327 1.00 86.44 103 ARG A CA 1
ATOM 847 C C . ARG A 1 103 ? -9.903 -4.825 1.490 1.00 86.44 103 ARG A C 1
ATOM 849 O O . ARG A 1 103 ? -10.318 -4.848 2.642 1.00 86.44 103 ARG A O 1
ATOM 856 N N . ARG A 1 104 ? -8.594 -4.759 1.226 1.00 90.00 104 ARG A N 1
ATOM 857 C CA . ARG A 1 104 ? -7.553 -4.755 2.271 1.00 90.00 104 ARG A CA 1
ATOM 858 C C . ARG A 1 104 ? -7.625 -3.510 3.163 1.00 90.00 104 ARG A C 1
ATOM 860 O O . ARG A 1 104 ? -7.458 -3.612 4.382 1.00 90.00 104 ARG A O 1
ATOM 867 N N . CYS A 1 105 ? -7.884 -2.338 2.582 1.00 90.19 105 CYS A N 1
ATOM 868 C CA . CYS A 1 105 ? -8.125 -1.112 3.345 1.00 90.19 105 CYS A CA 1
ATOM 869 C C . CYS A 1 105 ? -9.377 -1.239 4.222 1.00 90.19 105 CYS A C 1
ATOM 871 O O . CYS A 1 105 ? -9.351 -0.830 5.384 1.00 90.19 105 CYS A O 1
ATOM 873 N N . LEU A 1 106 ? -10.439 -1.851 3.691 1.00 87.31 106 LEU A N 1
ATOM 874 C CA . LEU A 1 106 ? -11.679 -2.121 4.412 1.00 87.31 106 LEU A CA 1
ATOM 875 C C . LEU A 1 106 ? -11.432 -3.062 5.598 1.00 87.31 106 LEU A C 1
ATOM 877 O O . LEU A 1 106 ? -11.797 -2.719 6.720 1.00 87.31 106 LEU A O 1
ATOM 881 N N . ASP A 1 107 ? -10.738 -4.181 5.396 1.00 86.38 107 ASP A N 1
ATOM 882 C CA . ASP A 1 107 ? -10.418 -5.142 6.462 1.00 86.38 107 ASP A CA 1
ATOM 883 C C . ASP A 1 107 ? -9.556 -4.512 7.566 1.00 86.38 107 ASP A C 1
ATOM 885 O O . ASP A 1 107 ? -9.775 -4.731 8.761 1.00 86.38 107 ASP A O 1
ATOM 889 N N . THR A 1 108 ? -8.588 -3.677 7.175 1.00 90.50 108 THR A N 1
ATOM 890 C CA . THR A 1 108 ? -7.742 -2.935 8.120 1.00 90.50 108 THR A CA 1
ATOM 891 C C . THR A 1 108 ? -8.578 -1.977 8.964 1.00 90.50 108 THR A C 1
ATOM 893 O O . THR A 1 108 ? -8.408 -1.904 10.183 1.00 90.50 108 THR A O 1
ATOM 896 N N . LEU A 1 109 ? -9.505 -1.258 8.328 1.00 89.00 109 LEU A N 1
ATOM 897 C CA . LEU A 1 109 ? -10.411 -0.347 9.012 1.00 89.00 109 LEU A CA 1
ATOM 898 C C . LEU A 1 109 ? -11.333 -1.099 9.982 1.00 89.00 109 LEU A C 1
ATOM 900 O O . LEU A 1 109 ? -11.422 -0.710 11.148 1.00 89.00 109 LEU A O 1
ATOM 904 N N . LEU A 1 110 ? -11.945 -2.203 9.538 1.00 85.31 110 LEU A N 1
ATOM 905 C CA . LEU A 1 110 ? -12.791 -3.057 10.377 1.00 85.31 110 LEU A CA 1
ATOM 906 C C . LEU A 1 110 ? -12.032 -3.560 11.605 1.00 85.31 110 LEU A C 1
ATOM 908 O O . LEU A 1 110 ? -12.510 -3.410 12.729 1.00 85.31 110 LEU A O 1
ATOM 912 N N . ARG A 1 111 ? -10.814 -4.082 11.418 1.00 88.56 111 ARG A N 1
ATOM 913 C CA . ARG A 1 111 ? -9.969 -4.545 12.526 1.00 88.56 111 ARG A CA 1
ATOM 914 C C . ARG A 1 111 ? -9.750 -3.444 13.568 1.00 88.56 111 ARG A C 1
ATOM 916 O O . ARG A 1 111 ? -9.902 -3.701 14.761 1.00 88.56 111 ARG A O 1
ATOM 923 N N . LEU A 1 112 ? -9.399 -2.230 13.141 1.00 90.62 112 LEU A N 1
ATOM 924 C CA . LEU A 1 112 ? -9.119 -1.116 14.056 1.00 90.62 112 LEU A CA 1
ATOM 925 C C . LEU A 1 112 ? -10.361 -0.662 14.833 1.00 90.62 112 LEU A C 1
ATOM 927 O O . LEU A 1 112 ? -10.264 -0.297 16.007 1.00 90.62 112 LEU A O 1
ATOM 931 N N . VAL A 1 113 ? -11.526 -0.695 14.194 1.00 87.06 113 VAL A N 1
ATOM 932 C CA . VAL A 1 113 ? -12.804 -0.349 14.824 1.00 87.06 113 VAL A CA 1
ATOM 933 C C . VAL A 1 113 ? -13.192 -1.396 15.856 1.00 87.06 113 VAL A C 1
ATOM 935 O O . VAL A 1 113 ? -13.488 -1.038 16.993 1.00 87.06 113 VAL A O 1
ATOM 938 N N . VAL A 1 114 ? -13.162 -2.679 15.487 1.00 86.19 114 VAL A N 1
ATOM 939 C CA . VAL A 1 114 ? -13.486 -3.787 16.395 1.00 86.19 114 VAL A CA 1
ATOM 940 C C . VAL A 1 114 ? -12.585 -3.723 17.621 1.00 86.19 114 VAL A C 1
ATOM 942 O O . VAL A 1 114 ? -13.066 -3.764 18.751 1.00 86.19 114 VAL A O 1
ATOM 945 N N . GLN A 1 115 ? -11.284 -3.504 17.410 1.00 89.31 115 GLN A N 1
ATOM 946 C CA . GLN A 1 115 ? -10.363 -3.232 18.502 1.00 89.31 115 GLN A CA 1
ATOM 947 C C . GLN A 1 115 ? -10.871 -2.067 19.364 1.00 89.31 115 GLN A C 1
ATOM 949 O O . GLN A 1 115 ? -11.018 -2.256 20.577 1.00 89.31 115 GLN A O 1
ATOM 954 N N . ARG A 1 116 ? -11.142 -0.880 18.782 1.00 89.19 116 ARG A N 1
ATOM 955 C CA . ARG A 1 116 ? -11.624 0.323 19.506 1.00 89.19 116 ARG A CA 1
ATOM 956 C C . ARG A 1 116 ? -12.827 0.012 20.391 1.00 89.19 116 ARG A C 1
ATOM 958 O O . ARG A 1 116 ? -12.828 0.424 21.548 1.00 89.19 116 ARG A O 1
ATOM 965 N N . LEU A 1 117 ? -13.795 -0.740 19.880 1.00 87.00 117 LEU A N 1
ATOM 966 C CA . LEU A 1 117 ? -14.983 -1.145 20.629 1.00 87.00 117 LEU A CA 1
ATOM 967 C C . LEU A 1 117 ? -14.629 -2.007 21.845 1.00 87.00 117 LEU A C 1
ATOM 969 O O . LEU A 1 117 ? -15.094 -1.718 22.944 1.00 87.00 117 LEU A O 1
ATOM 973 N N . PHE A 1 118 ? -13.720 -2.973 21.697 1.00 85.81 118 PHE A N 1
ATOM 974 C CA . PHE A 1 118 ? -13.229 -3.749 22.840 1.00 85.81 118 PHE A CA 1
ATOM 975 C C . PHE A 1 118 ? -12.470 -2.897 23.870 1.00 85.81 118 PHE A C 1
ATOM 977 O O . PHE A 1 118 ? -12.565 -3.162 25.064 1.00 85.81 118 PHE A O 1
ATOM 984 N N . GLU A 1 119 ? -11.735 -1.855 23.462 1.00 89.50 119 GLU A N 1
ATOM 985 C CA . GLU A 1 119 ? -11.136 -0.917 24.435 1.00 89.50 119 GLU A CA 1
ATOM 986 C C . GLU A 1 119 ? -12.186 -0.116 25.193 1.00 89.50 119 GLU A C 1
ATOM 988 O O . GLU A 1 119 ? -12.055 0.048 26.404 1.00 89.50 119 GLU A O 1
ATOM 993 N N . LEU A 1 120 ? -13.210 0.380 24.494 1.00 87.75 120 LEU A N 1
ATOM 994 C CA . LEU A 1 120 ? -14.313 1.108 25.119 1.00 87.75 120 LEU A CA 1
ATOM 995 C C . LEU A 1 120 ? -15.055 0.212 26.113 1.00 87.75 120 LEU A C 1
ATOM 997 O O . LEU A 1 120 ? -15.272 0.612 27.253 1.00 87.75 120 LEU A O 1
ATOM 1001 N N . GLN A 1 121 ? -15.348 -1.031 25.728 1.00 85.75 121 GLN A N 1
ATOM 1002 C CA . GLN A 1 121 ? -15.953 -2.014 26.621 1.00 85.75 121 GLN A CA 1
ATOM 1003 C C . GLN A 1 121 ? -15.072 -2.275 27.848 1.00 85.75 121 GLN A C 1
ATOM 1005 O O . GLN A 1 121 ? -15.569 -2.259 28.970 1.00 85.75 121 GLN A O 1
ATOM 1010 N N . ARG A 1 122 ? -13.756 -2.450 27.663 1.00 85.31 122 ARG A N 1
ATOM 1011 C CA . ARG A 1 122 ? -12.818 -2.629 28.783 1.00 85.31 122 ARG A CA 1
ATOM 1012 C C . ARG A 1 122 ? -12.747 -1.415 29.704 1.00 85.31 122 ARG A C 1
ATOM 1014 O O . ARG A 1 122 ? -12.516 -1.598 30.892 1.00 85.31 122 ARG A O 1
ATOM 1021 N N . MET A 1 123 ? -12.937 -0.202 29.186 1.00 84.19 123 MET A N 1
ATOM 1022 C CA . MET A 1 123 ? -13.011 1.005 30.015 1.00 84.19 123 MET A CA 1
ATOM 1023 C C . MET A 1 123 ? -14.281 1.042 30.871 1.00 84.19 123 MET A C 1
ATOM 1025 O O . MET A 1 123 ? -14.229 1.513 32.005 1.00 84.19 123 MET A O 1
ATOM 1029 N N . ASN A 1 124 ? -15.393 0.535 30.333 1.00 80.88 124 ASN A N 1
ATOM 1030 C CA . ASN A 1 124 ? -16.700 0.532 30.991 1.00 80.88 124 ASN A CA 1
ATOM 1031 C C . ASN A 1 124 ? -16.843 -0.550 32.077 1.00 80.88 124 ASN A C 1
ATOM 1033 O O . ASN A 1 124 ? -17.783 -0.493 32.864 1.00 80.88 124 ASN A O 1
ATOM 1037 N N . LEU A 1 125 ? -15.931 -1.526 32.152 1.00 82.00 125 LEU A N 1
ATOM 1038 C CA . LEU A 1 125 ? -15.927 -2.522 33.225 1.00 82.00 125 LEU A CA 1
ATOM 1039 C C . LEU A 1 125 ? -15.517 -1.868 34.558 1.00 82.00 125 LEU A C 1
ATOM 1041 O O . LEU A 1 125 ? -14.449 -1.266 34.686 1.00 82.00 125 LEU A O 1
ATOM 1045 N N . SER A 1 126 ? -16.357 -1.996 35.585 1.00 60.19 126 SER A N 1
ATOM 1046 C CA . SER A 1 126 ? -15.989 -1.625 36.955 1.00 60.19 126 SER A CA 1
ATOM 1047 C C . SER A 1 126 ? -14.858 -2.535 37.457 1.00 60.19 126 SER A C 1
ATOM 1049 O O . SER A 1 126 ? -14.882 -3.726 37.168 1.00 60.19 126 SER A O 1
ATOM 1051 N N . GLN A 1 127 ? -13.915 -1.986 38.242 1.00 74.88 127 GLN A N 1
ATOM 1052 C CA . GLN A 1 127 ? -12.720 -2.637 38.839 1.00 74.88 127 GLN A CA 1
ATOM 1053 C C . GLN A 1 127 ? -11.365 -2.511 38.102 1.00 74.88 127 GLN A C 1
ATOM 1055 O O . GLN A 1 127 ? -10.404 -3.190 38.458 1.00 74.88 127 GLN A O 1
ATOM 1060 N N . LEU A 1 128 ? -11.195 -1.590 37.146 1.00 79.75 128 LEU A N 1
ATOM 1061 C CA . LEU A 1 128 ? -9.856 -1.309 36.596 1.00 79.75 128 LEU A CA 1
ATOM 1062 C C . LEU A 1 128 ? -9.069 -0.301 37.458 1.00 79.75 128 LEU A C 1
ATOM 1064 O O . LEU A 1 128 ? -9.552 0.788 37.778 1.00 79.75 128 LEU A O 1
ATOM 1068 N N . GLY A 1 129 ? -7.817 -0.623 37.797 1.00 88.56 129 GLY A N 1
ATOM 1069 C CA . GLY A 1 129 ? -6.904 0.305 38.479 1.00 88.56 129 GLY A CA 1
ATOM 1070 C C . GLY A 1 129 ? -6.569 1.546 37.633 1.00 88.56 129 GLY A C 1
ATOM 1071 O O . GLY A 1 129 ? -6.602 1.499 36.401 1.00 88.56 129 GLY A O 1
ATOM 1072 N N . TYR A 1 130 ? -6.214 2.662 38.281 1.00 89.38 130 TYR A N 1
ATOM 1073 C CA . TYR A 1 130 ? -5.961 3.959 37.625 1.00 89.38 130 TYR A CA 1
ATOM 1074 C C . TYR A 1 130 ? -4.948 3.879 36.468 1.00 89.38 130 TYR A C 1
ATOM 1076 O O . TYR A 1 130 ? -5.225 4.351 35.365 1.00 89.38 130 TYR A O 1
ATOM 1084 N N . LYS A 1 131 ? -3.810 3.201 36.681 1.00 90.12 131 LYS A N 1
ATOM 1085 C CA . LYS A 1 131 ? -2.778 3.011 35.644 1.00 90.12 131 LYS A CA 1
ATOM 1086 C C . LYS A 1 131 ? -3.336 2.310 34.401 1.00 90.12 131 LYS A C 1
ATOM 1088 O O . LYS A 1 131 ? -3.079 2.744 33.282 1.00 90.12 131 LYS A O 1
ATOM 1093 N N . MET A 1 132 ? -4.155 1.270 34.581 1.00 89.56 132 MET A N 1
ATOM 1094 C CA . MET A 1 132 ? -4.765 0.545 33.463 1.00 89.56 132 MET A CA 1
ATOM 1095 C C . MET A 1 132 ? -5.735 1.435 32.676 1.00 89.56 132 MET A C 1
ATOM 1097 O O . MET A 1 132 ? -5.699 1.434 31.447 1.00 89.56 132 MET A O 1
ATOM 1101 N N . ARG A 1 133 ? -6.545 2.260 33.356 1.00 89.12 133 ARG A N 1
ATOM 1102 C CA . ARG A 1 133 ? -7.420 3.233 32.676 1.00 89.12 133 ARG A CA 1
ATOM 1103 C C . ARG A 1 133 ? -6.613 4.226 31.846 1.00 89.12 133 ARG A C 1
ATOM 1105 O O . ARG A 1 133 ? -6.962 4.479 30.699 1.00 89.12 133 ARG A O 1
ATOM 1112 N N . GLN A 1 134 ? -5.495 4.724 32.376 1.00 92.00 134 GLN A N 1
ATOM 1113 C CA . GLN A 1 134 ? -4.610 5.623 31.635 1.00 92.00 134 GLN A CA 1
ATOM 1114 C C . GLN A 1 134 ? -4.045 4.963 30.365 1.00 92.00 134 GLN A C 1
ATOM 1116 O O . GLN A 1 134 ? -4.012 5.599 29.309 1.00 92.00 134 GLN A O 1
ATOM 1121 N N . HIS A 1 135 ? -3.638 3.690 30.440 1.00 92.31 135 HIS A N 1
ATOM 1122 C CA . HIS A 1 135 ? -3.194 2.934 29.266 1.00 92.31 135 HIS A CA 1
ATOM 1123 C C . HIS A 1 135 ? -4.309 2.776 28.226 1.00 92.31 135 HIS A C 1
ATOM 1125 O O . HIS A 1 135 ? -4.061 3.024 27.048 1.00 92.31 135 HIS A O 1
ATOM 1131 N N . ILE A 1 136 ? -5.534 2.445 28.648 1.00 90.75 136 ILE A N 1
ATOM 1132 C CA . ILE A 1 136 ? -6.694 2.320 27.750 1.00 90.75 136 ILE A CA 1
ATOM 1133 C C . ILE A 1 136 ? -7.006 3.660 27.072 1.00 90.75 136 ILE A C 1
ATOM 1135 O O . ILE A 1 136 ? -7.189 3.697 25.858 1.00 90.75 136 ILE A O 1
ATOM 1139 N N . THR A 1 137 ? -6.992 4.777 27.806 1.00 91.19 137 THR A N 1
AT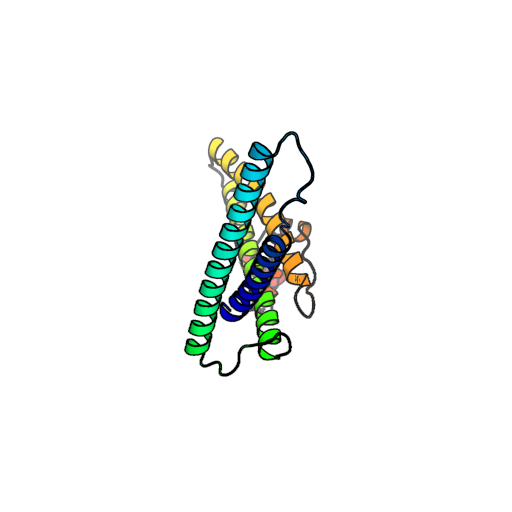OM 1140 C CA . THR A 1 137 ? -7.221 6.112 27.228 1.00 91.19 137 THR A CA 1
ATOM 1141 C C . THR A 1 137 ? -6.169 6.471 26.178 1.00 91.19 137 THR A C 1
ATOM 1143 O O . THR A 1 137 ? -6.515 6.935 25.089 1.00 91.19 137 THR A O 1
ATOM 1146 N N . ARG A 1 138 ? -4.879 6.227 26.457 1.00 93.38 138 ARG A N 1
ATOM 1147 C CA . ARG A 1 138 ? -3.795 6.454 25.482 1.00 93.38 138 ARG A CA 1
ATOM 1148 C C . ARG A 1 138 ? -3.958 5.573 24.247 1.00 93.38 138 ARG A C 1
ATOM 1150 O O . ARG A 1 138 ? -3.769 6.037 23.121 1.00 93.38 138 ARG A O 1
ATOM 1157 N N . ALA A 1 139 ? -4.329 4.314 24.453 1.00 92.19 139 ALA A N 1
ATOM 1158 C CA . ALA A 1 139 ? -4.548 3.382 23.366 1.00 92.19 139 ALA A CA 1
ATOM 1159 C C . ALA A 1 139 ? -5.741 3.820 22.493 1.00 92.19 139 ALA A C 1
ATOM 1161 O O . ALA A 1 139 ? -5.583 3.918 21.278 1.00 92.19 139 ALA A O 1
ATOM 1162 N N . LEU A 1 140 ? -6.848 4.283 23.084 1.00 91.31 140 LEU A N 1
ATOM 1163 C CA . LEU A 1 140 ? -7.996 4.838 22.353 1.00 91.31 140 LEU A CA 1
ATOM 1164 C C . LEU A 1 140 ? -7.657 6.080 21.528 1.00 91.31 140 LEU A C 1
ATOM 1166 O O . LEU A 1 140 ? -8.141 6.225 20.400 1.00 91.31 140 LEU A O 1
ATOM 1170 N N . GLN A 1 141 ? -6.824 6.978 22.058 1.00 92.25 141 GLN A N 1
ATOM 1171 C CA . GLN A 1 141 ? -6.334 8.141 21.312 1.00 92.25 141 GLN A CA 1
ATOM 1172 C C . GLN A 1 141 ? -5.501 7.705 20.100 1.00 92.25 141 GLN A C 1
ATOM 1174 O O . GLN A 1 141 ? -5.747 8.161 18.977 1.00 92.25 141 GLN A O 1
ATOM 1179 N N . SER A 1 142 ? -4.561 6.778 20.311 1.00 94.25 142 SER A N 1
ATOM 1180 C CA . SER A 1 142 ? -3.738 6.193 19.248 1.00 94.25 142 SER A CA 1
AT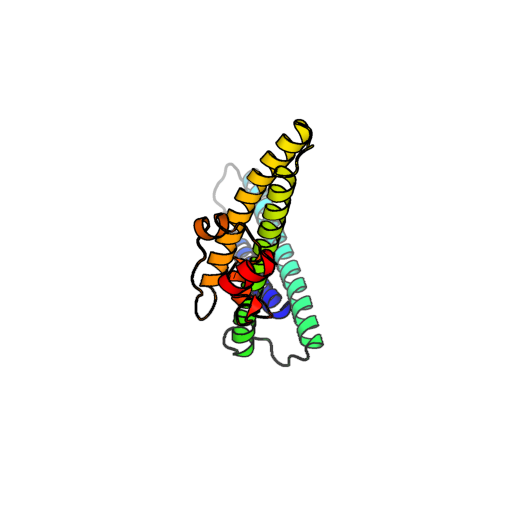OM 1181 C C . SER A 1 142 ? -4.601 5.511 18.181 1.00 94.25 142 SER A C 1
ATOM 1183 O O . SER A 1 142 ? -4.471 5.805 16.988 1.00 94.25 142 SER A O 1
ATOM 1185 N N . ARG A 1 143 ? -5.576 4.692 18.593 1.00 91.88 143 ARG A N 1
ATOM 1186 C CA . ARG A 1 143 ? -6.501 4.024 17.672 1.00 91.88 143 ARG A CA 1
ATOM 1187 C C . ARG A 1 143 ? -7.367 5.005 16.904 1.00 91.88 143 ARG A C 1
ATOM 1189 O O . ARG A 1 143 ? -7.535 4.840 15.705 1.00 91.88 143 ARG A O 1
ATOM 1196 N N . SER A 1 144 ? -7.850 6.072 17.533 1.00 91.62 144 SER A N 1
ATOM 1197 C CA . SER A 1 144 ? -8.632 7.104 16.837 1.00 91.62 144 SER A CA 1
ATOM 1198 C C . SER A 1 144 ? -7.816 7.818 15.749 1.00 91.62 144 SER A C 1
ATOM 1200 O O . SER A 1 144 ? -8.354 8.211 14.714 1.00 91.62 144 SER A O 1
ATOM 1202 N N . LYS A 1 145 ? -6.498 7.977 15.938 1.00 92.94 145 LYS A N 1
ATOM 1203 C CA . LYS A 1 145 ? -5.592 8.455 14.880 1.00 92.94 145 LYS A CA 1
ATOM 1204 C C . LYS A 1 145 ? -5.395 7.399 13.785 1.00 92.94 145 LYS A C 1
ATOM 1206 O O . LYS A 1 145 ? -5.424 7.749 12.607 1.00 92.94 145 LYS A O 1
ATOM 1211 N N . ALA A 1 146 ? -5.231 6.127 14.151 1.00 94.06 146 ALA A N 1
ATOM 1212 C CA . ALA A 1 146 ? -5.082 5.028 13.195 1.00 94.06 146 ALA A CA 1
ATOM 1213 C C . ALA A 1 146 ? -6.328 4.847 12.313 1.00 94.06 146 ALA A C 1
ATOM 1215 O O . ALA A 1 146 ? -6.200 4.749 11.096 1.00 94.06 146 ALA A O 1
ATOM 1216 N N . ILE A 1 147 ? -7.527 4.889 12.900 1.00 91.06 147 ILE A N 1
ATOM 1217 C CA . ILE A 1 147 ? -8.789 4.765 12.163 1.00 91.06 147 ILE A CA 1
ATOM 1218 C C . ILE A 1 147 ? -8.959 5.937 11.189 1.00 91.06 147 ILE A C 1
ATOM 1220 O O . ILE A 1 147 ? -9.294 5.703 10.035 1.00 91.06 147 ILE A O 1
ATOM 1224 N N . ARG A 1 148 ? -8.637 7.182 11.584 1.00 92.38 148 ARG A N 1
ATOM 1225 C CA . ARG A 1 148 ? -8.635 8.327 10.649 1.00 92.38 148 ARG A CA 1
ATOM 1226 C C . ARG A 1 148 ? -7.751 8.077 9.425 1.00 92.38 148 ARG A C 1
ATOM 1228 O O . ARG A 1 148 ? -8.198 8.298 8.306 1.00 92.38 148 ARG A O 1
ATOM 1235 N N . ARG A 1 149 ? -6.529 7.568 9.626 1.00 94.25 149 ARG A N 1
ATOM 1236 C CA . ARG A 1 149 ? -5.618 7.215 8.519 1.00 94.25 149 ARG A CA 1
ATOM 1237 C C . ARG A 1 149 ? -6.169 6.079 7.651 1.00 94.25 149 ARG A C 1
ATOM 1239 O O . ARG A 1 149 ? -6.037 6.123 6.431 1.00 94.25 149 ARG A O 1
ATOM 1246 N N . ALA A 1 150 ? -6.793 5.076 8.263 1.00 92.31 150 ALA A N 1
ATOM 1247 C CA . ALA A 1 150 ? -7.410 3.970 7.538 1.00 92.31 150 ALA A CA 1
ATOM 1248 C C . ALA A 1 150 ? -8.605 4.437 6.688 1.00 92.31 150 ALA A C 1
ATOM 1250 O O . ALA A 1 150 ? -8.713 4.039 5.534 1.00 92.31 150 ALA A O 1
ATOM 1251 N N . VAL A 1 151 ? -9.441 5.347 7.204 1.00 92.06 151 VAL A N 1
ATOM 1252 C CA . VAL A 1 151 ? -10.534 5.975 6.440 1.00 92.06 151 VAL A CA 1
ATOM 1253 C C . VAL A 1 151 ? -9.985 6.771 5.257 1.00 92.06 151 VAL A C 1
ATOM 1255 O O . VAL A 1 151 ? -10.493 6.630 4.148 1.00 92.06 151 VAL A O 1
ATOM 1258 N N . THR A 1 152 ? -8.918 7.558 5.442 1.00 93.94 152 THR A N 1
ATOM 1259 C CA . THR A 1 152 ? -8.307 8.279 4.313 1.00 93.94 152 THR A CA 1
ATOM 1260 C C . THR A 1 152 ? -7.761 7.329 3.250 1.00 93.94 152 THR A C 1
ATOM 1262 O O . THR A 1 152 ? -8.017 7.553 2.073 1.00 93.94 152 THR A O 1
ATOM 1265 N N . ALA A 1 153 ? -7.080 6.249 3.653 1.00 92.88 153 ALA A N 1
ATOM 1266 C CA . ALA A 1 153 ? -6.538 5.249 2.730 1.00 92.88 153 ALA A CA 1
ATOM 1267 C C . ALA A 1 153 ? -7.645 4.493 1.972 1.00 92.88 153 ALA A C 1
ATOM 1269 O O . ALA A 1 153 ? -7.529 4.211 0.780 1.00 92.88 153 ALA A O 1
ATOM 1270 N N . LEU A 1 154 ? -8.756 4.204 2.650 1.00 91.44 154 LEU A N 1
ATOM 1271 C CA . LEU A 1 154 ? -9.918 3.617 2.006 1.00 91.44 154 LEU A CA 1
ATOM 1272 C C . LEU A 1 154 ? -10.554 4.581 1.004 1.00 91.44 154 LEU A C 1
ATOM 1274 O O . LEU A 1 154 ? -10.858 4.177 -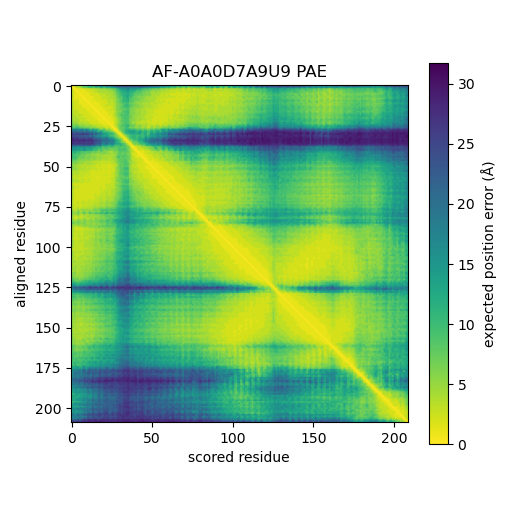0.110 1.00 91.44 154 LEU A O 1
ATOM 1278 N N . ASN A 1 155 ? -10.731 5.849 1.373 1.00 92.06 155 ASN A N 1
ATOM 1279 C CA . ASN A 1 155 ? -11.311 6.851 0.484 1.00 92.06 155 ASN A CA 1
ATOM 1280 C C . ASN A 1 155 ? -10.431 7.102 -0.748 1.00 92.06 155 ASN A C 1
ATOM 1282 O O . ASN A 1 155 ? -10.967 7.371 -1.818 1.00 92.06 155 ASN A O 1
ATOM 1286 N N . THR A 1 156 ? -9.104 6.990 -0.632 1.00 93.12 156 THR A N 1
ATOM 1287 C CA . THR A 1 156 ? -8.214 7.019 -1.802 1.00 93.12 156 THR A CA 1
ATOM 1288 C C . THR A 1 156 ? -8.403 5.787 -2.683 1.00 93.12 156 THR A C 1
ATOM 1290 O O . THR A 1 156 ? -8.580 5.944 -3.884 1.00 93.12 156 THR A O 1
ATOM 1293 N N . ALA A 1 157 ? -8.471 4.582 -2.106 1.00 91.00 157 ALA A N 1
ATOM 1294 C CA . ALA A 1 157 ? -8.707 3.358 -2.878 1.00 91.00 157 ALA A CA 1
ATOM 1295 C C . ALA A 1 157 ? -10.102 3.341 -3.535 1.00 91.00 157 ALA A C 1
ATOM 1297 O O . ALA A 1 157 ? -10.256 2.907 -4.668 1.00 91.00 157 ALA A O 1
ATOM 1298 N N . ALA A 1 158 ? -11.122 3.869 -2.854 1.00 90.19 158 ALA A N 1
ATOM 1299 C CA . ALA A 1 158 ? -12.498 3.953 -3.341 1.00 90.19 158 ALA A CA 1
ATOM 1300 C C . ALA A 1 158 ? -12.643 4.815 -4.604 1.00 90.19 158 ALA A C 1
ATOM 1302 O O . ALA A 1 158 ? -13.521 4.541 -5.422 1.00 90.19 158 ALA A O 1
ATOM 1303 N N . LYS A 1 159 ? -11.796 5.843 -4.755 1.00 91.81 159 LYS A N 1
ATOM 1304 C CA . LYS A 1 159 ? -11.759 6.716 -5.938 1.00 91.81 159 LYS A CA 1
ATOM 1305 C C . LYS A 1 159 ? -11.155 6.034 -7.164 1.00 91.81 159 LYS A C 1
ATOM 1307 O O . LYS A 1 159 ? -11.517 6.404 -8.271 1.00 91.81 159 LYS A O 1
ATOM 1312 N N . ASN A 1 160 ? -10.260 5.066 -6.961 1.00 89.25 160 ASN A N 1
ATOM 1313 C CA . ASN A 1 160 ? -9.593 4.340 -8.044 1.00 89.25 160 ASN A CA 1
ATOM 1314 C C . ASN A 1 160 ? -10.464 3.223 -8.641 1.00 89.25 160 ASN A C 1
ATOM 1316 O O . ASN A 1 160 ? -10.131 2.675 -9.688 1.00 89.25 160 ASN A O 1
ATOM 1320 N N . LEU A 1 161 ? -11.559 2.853 -7.971 1.00 88.62 161 LEU A N 1
ATOM 1321 C CA . LEU A 1 161 ? -12.484 1.840 -8.469 1.00 88.62 161 LEU A CA 1
ATOM 1322 C C . LEU A 1 161 ? -13.318 2.373 -9.634 1.00 88.62 161 LEU A C 1
ATOM 1324 O O . LEU A 1 161 ? -13.649 3.556 -9.689 1.00 88.62 161 LEU A O 1
ATOM 1328 N N . THR A 1 162 ? -13.715 1.465 -10.524 1.00 86.19 162 THR A N 1
ATOM 1329 C CA . THR A 1 162 ? -14.634 1.748 -11.631 1.00 86.19 162 THR A CA 1
ATOM 1330 C C . THR A 1 162 ? -15.889 0.886 -11.454 1.00 86.19 162 THR A C 1
ATOM 1332 O O . THR A 1 162 ? -15.800 -0.325 -11.631 1.00 86.19 162 THR A O 1
ATOM 1335 N N . PRO A 1 163 ? -17.053 1.450 -11.077 1.00 87.00 163 PRO A N 1
ATOM 1336 C CA . PRO A 1 163 ? -17.309 2.854 -10.749 1.00 87.00 163 PRO A CA 1
ATOM 1337 C C . PRO A 1 163 ? -16.741 3.278 -9.376 1.00 87.00 163 PRO A C 1
ATOM 1339 O O . PRO A 1 163 ? -16.609 2.445 -8.469 1.00 87.00 163 PRO A O 1
ATOM 1342 N N . PRO A 1 164 ? -16.454 4.580 -9.185 1.00 87.75 164 PRO A N 1
ATOM 1343 C CA . PRO A 1 164 ? -15.938 5.093 -7.922 1.00 87.75 164 PRO A CA 1
ATOM 1344 C C . PRO A 1 164 ? -16.981 4.945 -6.812 1.00 87.75 164 PRO A C 1
ATOM 1346 O O . PRO A 1 164 ? -18.169 5.218 -6.999 1.00 87.75 164 PRO A O 1
ATOM 1349 N N . ARG A 1 165 ? -16.539 4.521 -5.624 1.00 84.25 165 ARG A N 1
ATOM 1350 C CA . ARG A 1 165 ? -17.431 4.310 -4.472 1.00 84.25 165 ARG A CA 1
ATOM 1351 C C . ARG A 1 165 ? -17.585 5.580 -3.637 1.00 84.25 165 ARG A C 1
ATOM 1353 O O . ARG A 1 165 ? -16.666 6.392 -3.534 1.00 84.25 165 ARG A O 1
ATOM 1360 N N . LYS A 1 166 ? -18.744 5.721 -2.982 1.00 84.25 166 LYS A N 1
ATOM 1361 C CA . LYS A 1 166 ? -19.019 6.836 -2.063 1.00 84.25 166 LYS A CA 1
ATOM 1362 C C . LYS A 1 166 ? -17.965 6.864 -0.938 1.00 84.25 166 LYS A C 1
ATOM 1364 O O . LYS A 1 166 ? -17.748 5.828 -0.304 1.00 84.25 166 LYS A O 1
ATOM 1369 N N . PRO A 1 167 ? -17.324 8.018 -0.672 1.00 85.12 167 PRO A N 1
ATOM 1370 C CA . PRO A 1 167 ? -16.359 8.138 0.411 1.00 85.12 167 PRO A CA 1
ATOM 1371 C C . PRO A 1 167 ? -17.048 8.013 1.772 1.00 85.12 167 PRO A C 1
ATOM 1373 O O . PRO A 1 167 ? -18.190 8.437 1.954 1.00 85.12 167 PRO A O 1
ATOM 1376 N N . LEU A 1 168 ? -16.323 7.450 2.732 1.00 84.50 168 LEU A N 1
ATOM 1377 C CA . LEU A 1 168 ? -16.761 7.274 4.109 1.00 84.50 168 LEU A CA 1
ATOM 1378 C C . LEU A 1 168 ? -16.337 8.482 4.952 1.00 84.50 168 LEU A C 1
ATOM 1380 O O . LEU A 1 168 ? -15.160 8.861 4.937 1.00 84.50 168 LEU A O 1
ATOM 1384 N N . ASP A 1 169 ? -17.269 9.069 5.706 1.00 86.44 169 ASP A N 1
ATOM 1385 C CA . ASP A 1 169 ? -16.942 10.125 6.666 1.00 86.44 169 ASP A CA 1
ATOM 1386 C C . ASP A 1 169 ? -16.472 9.522 7.997 1.00 86.44 169 ASP A C 1
ATOM 1388 O O . ASP A 1 169 ? -17.085 8.626 8.580 1.00 86.44 169 ASP A O 1
ATOM 1392 N N . TRP A 1 170 ? -15.379 10.064 8.528 1.00 82.38 170 TRP A N 1
ATOM 1393 C CA . TRP A 1 170 ? -14.862 9.688 9.839 1.00 82.38 170 TRP A CA 1
ATOM 1394 C C . TRP A 1 170 ? -15.874 9.962 10.957 1.00 82.38 170 TRP A C 1
ATOM 1396 O O . TRP A 1 170 ? -15.925 9.197 11.921 1.00 82.38 170 TRP A O 1
ATOM 1406 N N . LYS A 1 171 ? -16.679 11.033 10.864 1.00 83.31 171 LYS A N 1
ATOM 1407 C CA . LYS A 1 171 ? -17.668 11.335 11.915 1.00 83.31 171 LYS A CA 1
ATOM 1408 C C . LYS A 1 171 ? -18.728 10.242 12.012 1.00 83.31 171 LYS A C 1
ATOM 1410 O O . LYS A 1 171 ? -19.153 9.924 13.117 1.00 83.31 171 LYS A O 1
ATOM 1415 N N . GLU A 1 172 ? -19.121 9.655 10.885 1.00 80.44 172 GLU A N 1
ATOM 1416 C CA . GLU A 1 172 ? -20.009 8.490 10.856 1.00 80.44 172 GLU A CA 1
ATOM 1417 C C . GLU A 1 172 ? -19.320 7.280 11.494 1.00 80.44 172 GLU A C 1
ATOM 1419 O O . GLU A 1 172 ? -19.893 6.651 12.379 1.00 80.44 172 GLU A O 1
ATOM 1424 N N . VAL A 1 173 ? -18.044 7.045 11.166 1.00 78.62 173 VAL A N 1
ATOM 1425 C CA . VAL A 1 173 ? -17.252 5.953 11.758 1.00 78.62 173 VAL A CA 1
ATOM 1426 C C . VAL A 1 173 ? -17.114 6.064 13.277 1.00 78.62 173 VAL A C 1
ATOM 1428 O O . VAL A 1 173 ? -17.172 5.067 13.995 1.00 78.62 173 VAL A O 1
ATOM 1431 N N . ALA A 1 174 ? -16.921 7.280 13.783 1.00 75.19 174 ALA A N 1
ATOM 1432 C CA . ALA A 1 174 ? -16.738 7.535 15.205 1.00 75.19 174 ALA A CA 1
ATOM 1433 C C . ALA A 1 174 ? -18.019 7.313 16.025 1.00 75.19 174 ALA A C 1
ATOM 1435 O O . ALA A 1 174 ? -17.907 6.942 17.198 1.00 75.19 174 ALA A O 1
ATOM 1436 N N . LYS A 1 175 ? -19.192 7.541 15.409 1.00 73.69 175 LYS A N 1
ATOM 1437 C CA . LYS A 1 175 ? -20.519 7.339 16.011 1.00 73.69 175 LYS A CA 1
ATOM 1438 C C . LYS A 1 175 ? -20.859 5.869 16.207 1.00 73.69 175 LYS A C 1
ATOM 1440 O O . LYS A 1 175 ? -21.667 5.576 17.080 1.00 73.69 175 LYS A O 1
ATOM 1445 N N . TYR A 1 176 ? -20.246 4.968 15.439 1.00 73.00 176 TYR A N 1
ATOM 1446 C CA . TYR A 1 176 ? -20.512 3.546 15.586 1.00 73.00 176 TYR A CA 1
ATOM 1447 C C . TYR A 1 176 ? -20.081 3.065 16.970 1.00 73.00 176 TYR A C 1
ATOM 1449 O O . TYR A 1 176 ? -18.900 3.085 17.337 1.00 73.00 176 TYR A O 1
ATOM 1457 N N . SER A 1 177 ? -21.085 2.667 17.741 1.00 63.81 177 SER A N 1
ATOM 1458 C CA . SER A 1 177 ? -20.960 2.152 19.101 1.00 63.81 177 SER A CA 1
ATOM 1459 C C . SER A 1 177 ? -20.958 0.623 19.121 1.00 63.81 177 SER A C 1
ATOM 1461 O O . SER A 1 177 ? -20.511 0.015 20.093 1.00 63.81 177 SER A O 1
ATOM 1463 N N . PHE A 1 178 ? -21.397 0.004 18.020 1.00 61.78 178 PHE A N 1
ATOM 1464 C CA . PHE A 1 178 ? -21.463 -1.440 17.842 1.00 61.78 178 PHE A CA 1
ATOM 1465 C C . PHE A 1 178 ? -20.932 -1.857 16.461 1.00 61.78 178 PHE A C 1
ATOM 1467 O O . PHE A 1 178 ? -21.062 -1.128 15.479 1.00 61.78 178 PHE A O 1
ATOM 1474 N N . ILE A 1 179 ? -20.375 -3.070 16.369 1.00 63.03 179 ILE A N 1
ATOM 1475 C CA . ILE A 1 179 ? -19.859 -3.673 15.116 1.00 63.03 179 ILE A CA 1
ATOM 1476 C C . ILE A 1 179 ? -20.971 -3.799 14.049 1.00 63.03 179 ILE A C 1
ATOM 1478 O O . ILE A 1 179 ? -20.726 -3.753 12.851 1.00 63.03 179 ILE A O 1
ATOM 1482 N N . GLU A 1 180 ? -22.212 -3.904 14.509 1.00 57.81 180 GLU A N 1
ATOM 1483 C CA . GLU A 1 180 ? -23.464 -4.103 13.775 1.00 57.81 180 GLU A CA 1
ATOM 1484 C C . GLU A 1 180 ? -23.967 -2.855 13.040 1.00 57.81 180 GLU A C 1
ATOM 1486 O O . GLU A 1 180 ? -24.743 -2.971 12.090 1.00 57.81 180 GLU A O 1
ATOM 1491 N N . GLU A 1 181 ? -23.558 -1.666 13.492 1.00 62.56 181 GLU A N 1
ATOM 1492 C CA . GLU A 1 181 ? -23.904 -0.378 12.875 1.00 62.56 181 GLU A CA 1
ATOM 1493 C C . GLU A 1 181 ? -22.961 -0.044 11.713 1.00 62.56 181 GLU A C 1
ATOM 1495 O O . GLU A 1 181 ? -23.200 0.894 10.951 1.00 62.56 181 GLU A O 1
ATOM 1500 N N . PHE A 1 182 ? -21.897 -0.834 11.549 1.00 66.62 182 PHE A N 1
ATOM 1501 C CA . PHE A 1 182 ? -20.903 -0.657 10.508 1.00 66.62 182 PHE A CA 1
ATOM 1502 C C . PHE A 1 182 ? -21.479 -1.091 9.152 1.00 66.62 182 PHE A C 1
ATOM 1504 O O . PHE A 1 182 ? -21.238 -2.188 8.651 1.00 66.62 182 PHE A O 1
ATOM 1511 N N . THR A 1 183 ? -22.230 -0.180 8.527 1.00 57.09 183 THR A N 1
ATOM 1512 C CA . THR A 1 183 ? -22.810 -0.311 7.173 1.00 57.09 183 THR A CA 1
ATOM 1513 C C . THR A 1 183 ? -21.789 -0.707 6.101 1.00 57.09 183 THR A C 1
ATOM 1515 O O . THR A 1 183 ? -22.158 -1.202 5.042 1.00 57.09 183 THR A O 1
ATOM 1518 N N . MET A 1 184 ? -20.497 -0.551 6.388 1.00 57.88 184 MET A N 1
ATOM 1519 C CA . MET A 1 184 ? -19.381 -0.978 5.553 1.00 57.88 184 MET A CA 1
ATOM 1520 C C . MET A 1 184 ? -19.275 -2.496 5.359 1.00 57.88 184 MET A C 1
ATOM 1522 O O . MET A 1 184 ? -18.689 -2.936 4.370 1.00 57.88 184 MET A O 1
ATOM 1526 N N . LEU A 1 185 ? -19.859 -3.293 6.264 1.00 57.88 185 LEU A N 1
ATOM 1527 C CA . LEU A 1 185 ? -19.949 -4.748 6.109 1.00 57.88 185 LEU A CA 1
ATOM 1528 C C . LEU A 1 185 ? -20.737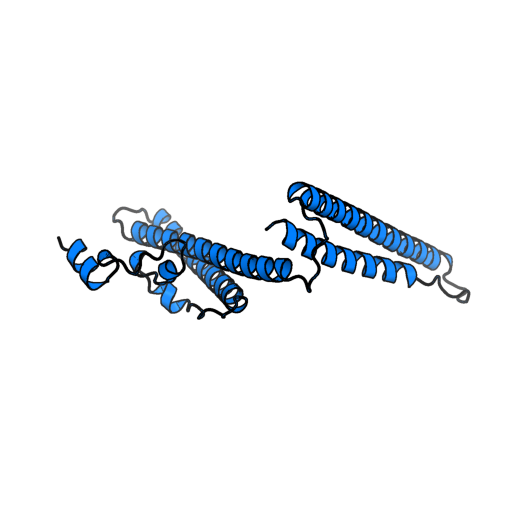 -5.150 4.850 1.00 57.88 185 LEU A C 1
ATOM 1530 O O . LEU A 1 185 ? -20.519 -6.243 4.335 1.00 57.88 185 LEU A O 1
ATOM 1534 N N . ARG A 1 186 ? -21.547 -4.235 4.289 1.00 59.88 186 ARG A N 1
ATOM 1535 C CA . ARG A 1 186 ? -22.209 -4.394 2.983 1.00 59.88 186 ARG A CA 1
ATOM 1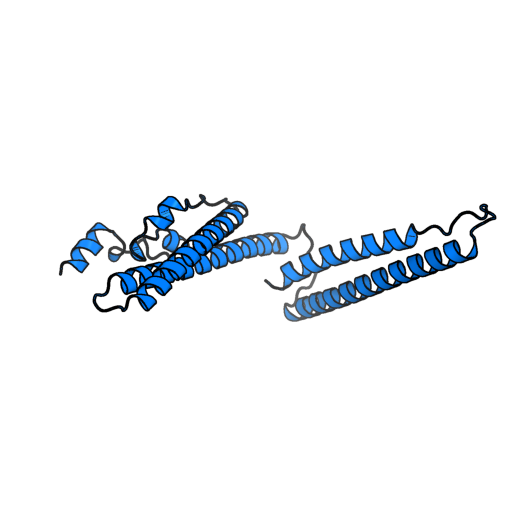536 C C . ARG A 1 186 ? -21.260 -4.729 1.843 1.00 59.88 186 ARG A C 1
ATOM 1538 O O . ARG A 1 186 ? -21.593 -5.496 0.957 1.00 59.88 186 ARG A O 1
ATOM 1545 N N . ASN A 1 187 ? -20.051 -4.181 1.886 1.00 59.47 187 ASN A N 1
ATOM 1546 C CA . ASN A 1 187 ? -19.077 -4.341 0.809 1.00 59.47 187 ASN A CA 1
ATOM 1547 C C . ASN A 1 187 ? -18.035 -5.431 1.105 1.00 59.47 187 ASN A C 1
ATOM 1549 O O . ASN A 1 187 ? -16.980 -5.457 0.464 1.00 59.47 187 ASN A O 1
ATOM 1553 N N . THR A 1 188 ? -18.284 -6.286 2.103 1.00 61.47 188 THR A N 1
ATOM 1554 C CA . THR A 1 188 ? -17.425 -7.440 2.410 1.00 61.47 188 THR A CA 1
ATOM 1555 C C . THR A 1 188 ? -17.761 -8.632 1.509 1.00 61.47 188 THR A C 1
ATOM 1557 O O . THR A 1 188 ? -18.710 -8.587 0.732 1.00 61.47 188 THR A O 1
ATOM 1560 N N . ARG A 1 189 ? -16.967 -9.712 1.577 1.00 61.66 189 ARG A N 1
ATOM 1561 C CA . ARG A 1 189 ? -17.145 -10.912 0.730 1.00 61.66 189 ARG A CA 1
ATOM 1562 C C . ARG A 1 189 ? -18.529 -11.563 0.857 1.00 61.66 189 ARG A C 1
ATOM 1564 O O . ARG A 1 189 ? -18.921 -12.291 -0.045 1.00 61.66 189 ARG A O 1
ATOM 1571 N N . GLN A 1 190 ? -19.242 -11.310 1.953 1.00 63.50 190 GLN A N 1
ATOM 1572 C CA . GLN A 1 190 ? -20.597 -11.788 2.179 1.00 63.50 190 GLN A CA 1
ATOM 1573 C C . GLN A 1 190 ? -21.427 -10.643 2.758 1.00 63.50 190 GLN A C 1
ATOM 1575 O O . GLN A 1 190 ? -21.290 -10.302 3.933 1.00 63.50 190 GLN A O 1
ATOM 1580 N N . ASP A 1 191 ? -22.267 -10.027 1.925 1.00 67.00 191 ASP A N 1
ATOM 1581 C CA . ASP A 1 191 ? -23.152 -8.957 2.376 1.00 67.00 191 ASP A CA 1
ATOM 1582 C C . ASP A 1 191 ? -24.263 -9.531 3.263 1.00 67.00 191 ASP A C 1
ATOM 1584 O O . ASP A 1 191 ? -25.306 -9.996 2.800 1.00 67.00 191 ASP A O 1
ATOM 1588 N N . ILE A 1 192 ? -24.024 -9.486 4.571 1.00 71.06 192 ILE A N 1
ATOM 1589 C CA . ILE A 1 192 ? -24.972 -9.929 5.591 1.00 71.06 192 ILE A CA 1
ATOM 1590 C C . ILE A 1 192 ? -26.073 -8.902 5.886 1.00 71.06 192 ILE A C 1
ATOM 1592 O O . ILE A 1 192 ? -26.978 -9.211 6.660 1.00 71.06 192 ILE A O 1
ATOM 1596 N N . SER A 1 193 ? -26.031 -7.705 5.290 1.00 64.75 193 SER A N 1
ATOM 1597 C CA . SER A 1 193 ? -26.970 -6.618 5.602 1.00 64.75 193 SER A CA 1
ATOM 1598 C C . SER A 1 193 ? -28.400 -6.868 5.126 1.00 64.75 193 SER A C 1
ATOM 1600 O O . SER A 1 193 ? -29.322 -6.224 5.617 1.00 64.75 193 SER A O 1
ATOM 1602 N N . HIS A 1 194 ? -28.579 -7.802 4.193 1.00 71.88 194 HIS A N 1
ATOM 1603 C CA . HIS A 1 194 ? -29.882 -8.201 3.664 1.00 71.88 194 HIS A CA 1
ATOM 1604 C C . HIS A 1 194 ? -30.628 -9.177 4.581 1.00 71.88 194 HIS A C 1
ATOM 1606 O O . HIS A 1 194 ? -31.793 -9.478 4.336 1.00 71.88 194 HIS A O 1
ATOM 1612 N N . ASN A 1 195 ? -29.972 -9.706 5.620 1.00 77.81 195 ASN A N 1
ATOM 1613 C CA . ASN A 1 195 ? -30.619 -10.643 6.525 1.00 77.81 195 ASN A CA 1
ATOM 1614 C C . ASN A 1 195 ? -31.584 -9.923 7.486 1.00 77.81 195 ASN A C 1
ATOM 1616 O O . ASN A 1 195 ? -31.245 -8.847 7.979 1.00 77.81 195 ASN A O 1
ATOM 1620 N N . PRO A 1 196 ? -32.719 -10.542 7.865 1.00 75.38 196 PRO A N 1
ATOM 1621 C CA . PRO A 1 196 ? -33.689 -9.934 8.785 1.00 75.38 196 PRO A CA 1
ATOM 1622 C C . PRO A 1 196 ? -33.078 -9.553 10.141 1.00 75.38 196 PRO A C 1
ATOM 1624 O O . PRO A 1 196 ? -33.356 -8.499 10.700 1.00 75.38 196 PRO A O 1
ATOM 1627 N N . TRP A 1 197 ? -32.160 -10.372 10.657 1.00 74.31 197 TRP A N 1
ATOM 1628 C CA . TRP A 1 197 ? -31.452 -10.101 11.912 1.00 74.31 197 TRP A CA 1
ATOM 1629 C C . TRP A 1 197 ? -30.427 -8.961 11.811 1.00 74.31 197 TRP A C 1
ATOM 1631 O O . TRP A 1 197 ? -29.884 -8.550 12.830 1.00 74.31 197 TRP A O 1
ATOM 1641 N N . ALA A 1 198 ? -30.135 -8.435 10.618 1.00 70.00 198 ALA A N 1
ATOM 1642 C CA . ALA A 1 198 ? -29.282 -7.262 10.446 1.00 70.00 198 ALA A CA 1
ATOM 1643 C C . ALA A 1 198 ? -30.062 -5.940 10.587 1.00 70.00 198 ALA A C 1
ATOM 1645 O O . ALA A 1 198 ? -29.447 -4.875 10.693 1.00 70.00 198 ALA A O 1
ATOM 1646 N N . GLU A 1 199 ? -31.399 -5.979 10.632 1.00 76.62 199 GLU A N 1
ATOM 1647 C CA . GLU A 1 199 ? -32.226 -4.787 10.797 1.00 76.62 199 GLU A CA 1
ATOM 1648 C C . GLU A 1 199 ? -32.116 -4.223 12.231 1.00 76.62 199 GLU A C 1
ATOM 1650 O O . GLU A 1 199 ? -32.270 -4.965 13.208 1.00 76.62 199 GLU A O 1
ATOM 1655 N N . PRO A 1 200 ? -31.866 -2.907 12.419 1.00 73.56 200 PRO A N 1
ATOM 1656 C CA . PRO A 1 200 ? -31.718 -2.310 13.749 1.00 73.56 200 PRO A CA 1
ATOM 1657 C C . PRO A 1 200 ? -32.904 -2.569 14.688 1.00 73.56 200 PRO A C 1
ATOM 1659 O O . PRO A 1 200 ? -32.692 -2.841 15.870 1.00 73.56 200 PRO A O 1
ATOM 1662 N N . ALA A 1 201 ? -34.133 -2.528 14.165 1.00 78.19 201 ALA A N 1
ATOM 1663 C CA . ALA A 1 201 ? -35.348 -2.754 14.943 1.00 78.19 201 ALA A CA 1
ATOM 1664 C C . ALA A 1 201 ? -35.428 -4.193 15.485 1.00 78.19 201 ALA A C 1
ATOM 1666 O O . ALA A 1 201 ? -35.640 -4.394 16.682 1.00 78.19 201 ALA A O 1
ATOM 1667 N N . ILE A 1 202 ? -35.173 -5.186 14.627 1.00 78.31 202 ILE A N 1
ATOM 1668 C CA . ILE A 1 202 ? -35.198 -6.614 14.980 1.00 78.31 202 ILE A CA 1
ATOM 1669 C C . ILE A 1 202 ? -34.089 -6.942 15.993 1.00 78.31 202 ILE A C 1
ATOM 1671 O O . ILE A 1 202 ? -34.321 -7.667 16.960 1.00 78.31 202 ILE A O 1
ATOM 1675 N N . ARG A 1 203 ? -32.904 -6.334 15.860 1.00 73.06 203 ARG A N 1
ATOM 1676 C CA . ARG A 1 203 ? -31.791 -6.523 16.811 1.00 73.06 203 ARG A CA 1
ATOM 1677 C C . ARG A 1 203 ? -32.077 -5.967 18.199 1.00 73.06 203 ARG A C 1
ATOM 1679 O O . ARG A 1 203 ? -31.734 -6.595 19.198 1.00 73.06 203 ARG A O 1
ATOM 1686 N N . MET A 1 204 ? -32.692 -4.789 18.272 1.00 74.50 204 MET A N 1
ATOM 1687 C CA . MET A 1 204 ? -33.069 -4.186 19.553 1.00 74.50 204 MET A CA 1
ATOM 1688 C C . MET A 1 204 ? -34.126 -5.020 20.281 1.00 74.50 204 MET A C 1
ATOM 1690 O O . MET A 1 204 ? -34.112 -5.065 21.509 1.00 74.50 204 MET A O 1
ATOM 1694 N N . LEU A 1 205 ? -35.002 -5.705 19.538 1.00 80.19 205 LEU A N 1
ATOM 1695 C CA . LEU A 1 205 ? -35.927 -6.697 20.087 1.00 80.19 205 LEU A CA 1
ATOM 1696 C C . LEU A 1 205 ? -35.188 -7.939 20.605 1.00 80.19 205 LEU A C 1
ATOM 1698 O O . LEU A 1 205 ? -35.401 -8.319 21.751 1.00 80.19 205 LEU A O 1
ATOM 1702 N N . MET A 1 206 ? -34.269 -8.515 19.822 1.00 74.50 206 MET A N 1
ATOM 1703 C CA . MET A 1 206 ? -33.484 -9.691 20.234 1.00 74.50 206 MET A CA 1
ATOM 1704 C C . MET A 1 206 ? -32.628 -9.457 21.487 1.00 74.50 206 MET A C 1
ATOM 1706 O O . MET A 1 206 ? -32.453 -10.375 22.272 1.00 74.50 206 MET A O 1
ATOM 1710 N N . LYS A 1 207 ? -32.098 -8.243 21.696 1.00 66.69 207 LYS A N 1
ATOM 1711 C CA . LYS A 1 207 ? -31.279 -7.903 22.881 1.00 66.69 207 LYS A CA 1
ATOM 1712 C C . LYS A 1 207 ? -32.090 -7.699 24.165 1.00 66.69 207 LYS A C 1
ATOM 1714 O O . LYS A 1 207 ? -31.497 -7.621 25.237 1.00 66.69 207 LYS A O 1
ATOM 1719 N N . LYS A 1 208 ? -33.408 -7.508 24.051 1.00 62.47 208 LYS A N 1
ATOM 1720 C CA . LYS A 1 208 ? -34.316 -7.301 25.190 1.00 62.47 208 LYS A CA 1
ATOM 1721 C C . LYS A 1 208 ? -34.978 -8.595 25.677 1.00 62.47 208 LYS A C 1
ATOM 1723 O O . LYS A 1 208 ? -35.620 -8.547 26.724 1.00 62.47 208 LYS A O 1
ATOM 1728 N N . ALA A 1 209 ? -34.857 -9.684 24.919 1.00 50.03 209 ALA A N 1
ATOM 1729 C CA . ALA A 1 209 ? -35.268 -11.033 25.307 1.00 50.03 209 ALA A CA 1
ATOM 1730 C C . ALA A 1 209 ? -34.125 -11.742 26.046 1.00 50.03 209 ALA A C 1
ATOM 1732 O O . ALA A 1 209 ? -34.438 -12.519 26.972 1.00 50.03 209 ALA A O 1
#

Solvent-accessible surface area (backbone atoms only — not comparable to full-atom values): 11928 Å² total; per-residue (Å²): 112,68,62,66,52,47,55,52,51,43,51,55,35,47,51,52,24,50,52,34,45,50,53,44,72,66,62,71,80,78,78,94,78,68,90,87,54,58,67,68,53,46,54,51,49,55,50,50,51,50,50,34,49,51,52,26,49,55,33,44,54,51,36,57,51,45,50,50,56,47,52,53,49,32,62,74,69,68,53,91,65,88,83,46,88,87,36,65,69,48,51,52,50,50,52,53,47,40,50,49,51,29,51,53,31,47,53,53,35,50,52,49,48,55,51,49,47,54,50,53,53,59,66,70,46,88,88,70,55,71,70,57,51,54,51,48,53,52,48,49,54,52,46,56,53,51,43,52,52,30,45,52,53,27,39,55,32,27,59,70,34,90,76,59,50,87,70,72,58,64,70,63,61,68,65,51,84,49,84,82,66,47,70,69,49,52,78,45,101,63,55,57,66,82,41,72,76,53,37,70,70,54,39,58,53,63,75,73,108

Organism: NCBI:txid1128425

pLDDT: mean 83.86, std 11.33, range [50.03, 95.75]

Mean predicted aligned error: 9.85 Å

Sequence (209 aa):
MAYVELLQELRDVDASYNQSSTTFINIVPVEFGSTNSGRQQYDNNTSRTRKAETQRKVAGERRDRILREVVEMEVHMCIPKHWTIDDKEYTDALQYLEECKYRRCLDTLLRLVVQRLFELQRMNLSQLGYKMRQHITRALQSRSKAIRRAVTALNTAAKNLTPPRKPLDWKEVAKYSFIEEFTMLRNTRQDISHNPWAEPAIRMLMKKA

Radius of gyration: 27.94 Å; Cα contacts (8 Å, |Δi|>4): 119; chains: 1; bounding box: 81×47×64 Å

Foldseek 3Di:
DVQLVLVVVLVVLVVQLVVLVVVLVPLDDDDPDDDDCPPVSVVVSVVVNVVSVVSNVVSVVVNVVSVVVNVVVCVVVVPPDDDDPPDPVSVVVVLVVLLVQLQVLLVQLLVLLVVLLVLVVVLPDPPDDPVVNVVSVVVNVVSLVVNVVSLVSNQVSQVVHVVRDDRDDSVLSVPDNDSLSPCSCCSHPDRPCPPPCSDPVNVVVVVVD